Protein AF-A0A293LLS9-F1 (afdb_monomer_lite)

Foldseek 3Di:
DDDDQDDPADQVVCVPPVNVVLDPDNSQGDHPVFAQFQDDDDPVDHRDHRWGAPDADPRRRQAIQHFAGDPVCLLVVVSSCVVLVAQAEEEEEDCDDPNDGLHDPSADPAWDDRDQKIKGWDDWDDDPFWIKTKIWIDGDPDIDIHIYIHGRQAHPDDGRPDCVSVVVSVVVVVVDDDPSGHHYYYYRRRPPVVVVVRD

Structure (mmCIF, N/CA/C/O backbone):
data_AF-A0A293LLS9-F1
#
_entry.id   AF-A0A293LLS9-F1
#
loop_
_atom_site.group_PDB
_atom_site.id
_atom_site.type_symbol
_atom_site.label_atom_id
_atom_site.label_alt_id
_atom_site.label_comp_id
_atom_site.label_asym_id
_atom_site.label_entity_id
_atom_site.label_seq_id
_atom_site.pdbx_PDB_ins_code
_atom_site.Cartn_x
_atom_site.Cartn_y
_atom_site.Cartn_z
_atom_site.occupancy
_atom_site.B_iso_or_equiv
_atom_site.auth_seq_id
_atom_site.auth_comp_id
_atom_site.auth_asym_id
_atom_site.auth_atom_id
_atom_site.pdbx_PDB_model_num
ATOM 1 N N . MET A 1 1 ? 10.611 -23.709 -24.241 1.00 38.56 1 MET A N 1
ATOM 2 C CA . MET A 1 1 ? 9.953 -22.519 -24.816 1.00 38.56 1 MET A CA 1
ATOM 3 C C . MET A 1 1 ? 10.318 -21.346 -23.920 1.00 38.56 1 MET A C 1
ATOM 5 O O . MET A 1 1 ? 9.836 -21.290 -22.796 1.00 38.56 1 MET A O 1
ATOM 9 N N . ALA A 1 2 ? 11.297 -20.533 -24.319 1.00 38.38 2 ALA A N 1
ATOM 10 C CA . ALA A 1 2 ? 11.715 -19.379 -23.526 1.00 38.38 2 ALA A CA 1
ATOM 11 C C . ALA A 1 2 ? 10.604 -18.325 -23.610 1.00 38.38 2 ALA A C 1
ATOM 13 O O . ALA A 1 2 ? 10.219 -17.939 -24.709 1.00 38.38 2 ALA A O 1
ATOM 14 N N . LEU A 1 3 ? 10.043 -17.935 -22.465 1.00 47.03 3 LEU A N 1
ATOM 15 C CA . LEU A 1 3 ? 9.170 -16.767 -22.400 1.00 47.03 3 LEU A CA 1
ATOM 16 C C . LEU A 1 3 ? 10.020 -15.552 -22.772 1.00 47.03 3 LEU A C 1
ATOM 18 O O . LEU A 1 3 ? 11.105 -15.373 -22.216 1.00 47.03 3 LEU A O 1
ATOM 22 N N . ASP A 1 4 ? 9.541 -14.786 -23.746 1.00 46.28 4 ASP A N 1
ATOM 23 C CA . ASP A 1 4 ? 10.219 -13.616 -24.291 1.00 46.28 4 ASP A CA 1
ATOM 24 C C . ASP A 1 4 ? 10.618 -12.661 -23.152 1.00 46.28 4 ASP A C 1
ATOM 26 O O . ASP A 1 4 ? 9.822 -12.376 -22.254 1.00 46.28 4 ASP A O 1
ATOM 30 N N . SER A 1 5 ? 11.882 -12.238 -23.120 1.00 64.12 5 SER A N 1
ATOM 31 C CA . SER A 1 5 ? 12.517 -11.631 -21.936 1.00 64.12 5 SER A CA 1
ATOM 32 C C . SER A 1 5 ? 12.247 -10.128 -21.780 1.00 64.12 5 SER A C 1
ATOM 34 O O . SER A 1 5 ? 12.822 -9.479 -20.902 1.00 64.12 5 SER A O 1
ATOM 36 N N . GLY A 1 6 ? 11.363 -9.574 -22.614 1.00 61.84 6 GLY A N 1
ATOM 37 C CA . GLY A 1 6 ? 10.969 -8.169 -22.611 1.00 61.84 6 GLY A CA 1
ATOM 38 C C . GLY A 1 6 ? 9.588 -7.911 -21.991 1.00 61.84 6 GLY A C 1
ATOM 39 O O . GLY A 1 6 ? 8.752 -8.811 -21.901 1.00 61.84 6 GLY A O 1
ATOM 40 N N . PRO A 1 7 ? 9.313 -6.666 -21.563 1.00 67.25 7 PRO A N 1
ATOM 41 C CA . PRO A 1 7 ? 7.970 -6.267 -21.163 1.00 67.25 7 PRO A CA 1
ATOM 42 C C . PRO A 1 7 ? 7.001 -6.407 -22.348 1.00 67.25 7 PRO A C 1
ATOM 44 O O . PRO A 1 7 ? 7.240 -5.858 -23.419 1.00 67.25 7 PRO A O 1
ATOM 47 N N . LEU A 1 8 ? 5.883 -7.107 -22.135 1.00 82.00 8 LEU A N 1
ATOM 48 C CA . LEU A 1 8 ? 4.855 -7.334 -23.164 1.00 82.00 8 LEU A CA 1
ATOM 49 C C . LEU A 1 8 ? 4.049 -6.065 -23.494 1.00 82.00 8 LEU A C 1
ATOM 51 O O . LEU A 1 8 ? 3.383 -5.997 -24.524 1.00 82.00 8 LEU A O 1
ATOM 55 N N . HIS A 1 9 ? 4.088 -5.063 -22.612 1.00 88.75 9 HIS A N 1
ATOM 56 C CA . HIS A 1 9 ? 3.378 -3.795 -22.757 1.00 88.75 9 HIS A CA 1
ATOM 57 C C . HIS A 1 9 ? 4.255 -2.607 -22.315 1.00 88.75 9 HIS A C 1
ATOM 59 O O . HIS A 1 9 ? 5.213 -2.803 -21.564 1.00 88.75 9 HIS A O 1
ATOM 65 N N . PRO A 1 10 ? 3.925 -1.366 -22.726 1.00 93.31 10 PRO A N 1
ATOM 66 C CA . PRO A 1 10 ? 4.679 -0.171 -22.340 1.00 93.31 10 PRO A CA 1
ATOM 67 C C . PRO A 1 10 ? 4.702 0.091 -20.823 1.00 93.31 10 PRO A C 1
ATOM 69 O O . PRO A 1 10 ? 3.720 -0.166 -20.119 1.00 93.31 10 PRO A O 1
ATOM 72 N N . CYS A 1 11 ? 5.821 0.646 -20.347 1.00 93.94 11 CYS A N 1
ATOM 73 C CA . CYS A 1 11 ? 6.054 1.083 -18.961 1.00 93.94 11 CYS A CA 1
ATOM 74 C C . CYS A 1 11 ? 6.641 2.511 -18.927 1.00 93.94 11 CYS A C 1
ATOM 76 O O . CYS A 1 11 ? 7.525 2.812 -18.120 1.00 93.94 11 CYS A O 1
ATOM 78 N N . GLU A 1 12 ? 6.250 3.378 -19.857 1.00 95.75 12 GLU A N 1
ATOM 79 C CA . GLU A 1 12 ? 6.906 4.664 -20.107 1.00 95.75 12 GLU A CA 1
ATOM 80 C C . GLU A 1 12 ? 6.727 5.645 -18.946 1.00 95.75 12 GLU A C 1
ATOM 82 O O . GLU A 1 12 ? 7.657 6.381 -18.612 1.00 95.75 12 GLU A O 1
ATOM 87 N N . VAL A 1 13 ? 5.586 5.618 -18.246 1.00 95.38 13 VAL A N 1
ATOM 88 C CA . VAL A 1 13 ? 5.367 6.489 -17.075 1.00 95.38 13 VAL A CA 1
ATOM 89 C C . VAL A 1 13 ? 6.335 6.136 -15.945 1.00 95.38 13 VAL A C 1
ATOM 91 O O . VAL A 1 13 ? 6.878 7.027 -15.289 1.00 95.38 13 VAL A O 1
ATOM 94 N N . ALA A 1 14 ? 6.592 4.843 -15.744 1.00 94.94 14 ALA A N 1
ATOM 95 C CA . ALA A 1 14 ? 7.503 4.348 -14.717 1.00 94.94 14 ALA A CA 1
ATOM 96 C C . ALA A 1 14 ? 8.976 4.693 -14.989 1.00 94.94 14 ALA A C 1
ATOM 98 O O . ALA A 1 14 ? 9.766 4.756 -14.043 1.00 94.94 14 ALA A O 1
ATOM 99 N N . LYS A 1 15 ? 9.334 4.912 -16.262 1.00 95.25 15 LYS A N 1
ATOM 100 C CA . LYS A 1 15 ? 10.690 5.253 -16.722 1.00 95.25 15 LYS A CA 1
ATOM 101 C C . LYS A 1 15 ? 10.990 6.753 -16.707 1.00 95.25 15 LYS A C 1
ATOM 103 O O . LYS A 1 15 ? 12.145 7.125 -16.889 1.00 95.25 15 LYS A O 1
ATOM 108 N N . ARG A 1 16 ? 9.993 7.619 -16.485 1.00 95.06 16 ARG A N 1
ATOM 109 C CA . ARG A 1 16 ? 10.222 9.071 -16.407 1.00 95.06 16 ARG A CA 1
ATOM 110 C C . ARG A 1 16 ? 11.213 9.408 -15.280 1.00 95.06 16 ARG A C 1
ATOM 112 O O . ARG A 1 16 ? 11.096 8.799 -14.209 1.00 95.06 16 ARG A O 1
ATOM 119 N N . PRO A 1 17 ? 12.146 10.362 -15.470 1.00 94.25 17 PRO A N 1
ATOM 120 C CA . PRO A 1 17 ? 13.192 10.673 -14.490 1.00 94.25 17 PRO A CA 1
ATOM 121 C C . PRO A 1 17 ? 12.671 10.897 -13.061 1.00 94.25 17 PRO A C 1
ATOM 123 O O . PRO A 1 17 ? 13.246 10.391 -12.098 1.00 94.25 17 PRO A O 1
ATOM 126 N N . GLU A 1 18 ? 11.534 11.577 -12.920 1.00 92.56 18 GLU A N 1
ATOM 127 C CA . GLU A 1 18 ? 10.875 11.870 -11.644 1.00 92.56 18 GLU A CA 1
ATOM 128 C C . GLU A 1 18 ? 10.291 10.631 -10.934 1.00 92.56 18 GLU A C 1
ATOM 130 O O . GLU A 1 18 ? 10.102 10.639 -9.716 1.00 92.56 18 GLU A O 1
ATOM 135 N N . ASN A 1 19 ? 10.035 9.544 -11.669 1.00 94.94 19 ASN A N 1
ATOM 136 C CA . ASN A 1 19 ? 9.401 8.322 -11.168 1.00 94.94 19 ASN A CA 1
ATOM 137 C C . ASN A 1 19 ? 10.392 7.181 -10.931 1.00 94.94 19 ASN A C 1
ATOM 139 O O . ASN A 1 19 ? 10.106 6.287 -10.130 1.00 94.94 19 ASN A O 1
ATOM 143 N N . MET A 1 20 ? 11.574 7.216 -11.556 1.00 94.62 20 MET A N 1
ATOM 144 C CA . MET A 1 20 ? 12.578 6.151 -11.440 1.00 94.62 20 MET A CA 1
ATOM 145 C C . MET A 1 20 ? 12.928 5.839 -9.979 1.00 94.62 20 MET A C 1
ATOM 147 O O . MET A 1 20 ? 12.987 4.675 -9.585 1.00 94.62 20 MET A O 1
ATOM 151 N N . GLN A 1 21 ? 13.065 6.873 -9.142 1.00 94.75 21 GLN A N 1
ATOM 152 C CA . GLN A 1 21 ? 13.392 6.721 -7.719 1.00 94.75 21 GLN A CA 1
ATOM 153 C C . GLN A 1 21 ? 12.244 6.141 -6.880 1.00 94.75 21 GLN A C 1
ATOM 155 O O . GLN A 1 21 ? 12.476 5.656 -5.769 1.00 94.75 21 GLN A O 1
ATOM 160 N N . LYS A 1 22 ? 11.011 6.125 -7.394 1.00 94.94 22 LYS A N 1
ATOM 161 C CA . LYS A 1 22 ? 9.857 5.504 -6.727 1.00 94.94 22 LYS A CA 1
ATOM 162 C C . LYS A 1 22 ? 9.802 3.991 -6.956 1.00 94.94 22 LYS A C 1
ATOM 164 O O . LYS A 1 22 ? 9.153 3.286 -6.184 1.00 94.94 22 LYS A O 1
ATOM 169 N N . ASN A 1 23 ? 10.541 3.465 -7.933 1.00 94.75 23 ASN A N 1
ATOM 170 C CA . ASN A 1 23 ? 10.638 2.029 -8.192 1.00 94.75 23 ASN A CA 1
ATOM 171 C C . ASN A 1 23 ? 11.622 1.362 -7.225 1.00 94.75 23 ASN A C 1
ATOM 173 O O . ASN A 1 23 ? 12.703 1.887 -6.936 1.00 94.75 23 ASN A O 1
ATOM 177 N N . ARG A 1 24 ? 11.244 0.203 -6.680 1.00 92.88 24 ARG A N 1
ATOM 178 C CA . ARG A 1 24 ? 12.143 -0.617 -5.854 1.00 92.88 24 ARG A CA 1
ATOM 179 C C . ARG A 1 24 ? 13.144 -1.384 -6.714 1.00 92.88 24 ARG A C 1
ATOM 181 O O . ARG A 1 24 ? 14.300 -1.495 -6.320 1.00 92.88 24 ARG A O 1
ATOM 188 N N . TYR A 1 25 ? 12.705 -1.858 -7.876 1.00 90.12 25 TYR A N 1
ATOM 189 C CA . TYR A 1 25 ? 13.525 -2.576 -8.845 1.00 90.12 25 TYR A CA 1
ATOM 190 C C . TYR A 1 25 ? 13.317 -1.970 -10.232 1.00 90.12 25 TYR A C 1
ATOM 192 O O . TYR A 1 25 ? 12.183 -1.847 -10.687 1.00 90.12 25 TYR A O 1
ATOM 200 N N . GLY A 1 26 ? 14.406 -1.589 -10.905 1.00 88.56 26 GLY A N 1
ATOM 201 C CA . GLY A 1 26 ? 14.338 -0.956 -12.230 1.00 88.56 26 GLY A CA 1
ATOM 202 C C . GLY A 1 26 ? 13.809 -1.879 -13.332 1.00 88.56 26 GLY A C 1
ATOM 203 O O . GLY A 1 26 ? 13.328 -1.401 -14.350 1.00 88.56 26 GLY A O 1
ATOM 204 N N . ASN A 1 27 ? 13.856 -3.193 -13.110 1.00 84.94 27 ASN A N 1
ATOM 205 C CA . ASN A 1 27 ? 13.357 -4.219 -14.022 1.00 84.94 27 ASN A CA 1
ATOM 206 C C . ASN A 1 27 ? 11.935 -4.712 -13.688 1.00 84.94 27 ASN A C 1
ATOM 208 O O . ASN A 1 27 ? 11.440 -5.603 -14.368 1.00 84.94 27 ASN A O 1
ATOM 212 N N . LEU A 1 28 ? 11.280 -4.171 -12.653 1.00 88.88 28 LEU A N 1
ATOM 213 C CA . LEU A 1 28 ? 9.899 -4.512 -12.284 1.00 88.88 28 LEU A CA 1
ATOM 214 C C . LEU A 1 28 ? 9.050 -3.244 -12.267 1.00 88.88 28 LEU A C 1
ATOM 216 O O . LEU A 1 28 ? 8.825 -2.621 -11.224 1.00 88.88 28 LEU A O 1
ATOM 220 N N . LEU A 1 29 ? 8.621 -2.847 -13.459 1.00 92.88 29 LEU A N 1
ATOM 221 C CA . LEU A 1 29 ? 7.875 -1.619 -13.695 1.00 92.88 29 LEU A CA 1
ATOM 222 C C . LEU A 1 29 ? 6.404 -1.937 -13.982 1.00 92.88 29 LEU A C 1
ATOM 224 O O . LEU A 1 29 ? 6.123 -2.941 -14.639 1.00 92.88 29 LEU A O 1
ATOM 228 N N . PRO A 1 30 ? 5.462 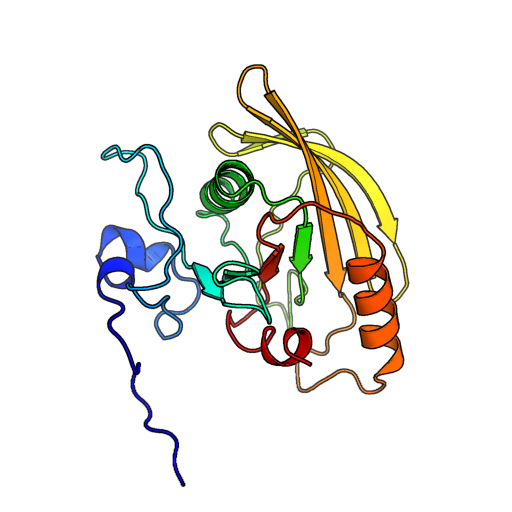-1.102 -13.515 1.00 93.56 30 PRO A N 1
ATOM 229 C CA . PRO A 1 30 ? 4.059 -1.295 -13.820 1.00 93.56 30 PRO A CA 1
ATOM 230 C C . PRO A 1 30 ? 3.786 -1.007 -15.297 1.00 93.56 30 PRO A C 1
ATOM 232 O O . PRO A 1 30 ? 4.369 -0.088 -15.877 1.00 93.56 30 PRO A O 1
ATOM 235 N N . TYR A 1 31 ? 2.866 -1.758 -15.901 1.00 94.56 31 TYR A N 1
ATOM 236 C CA . TYR A 1 31 ? 2.391 -1.448 -17.249 1.00 94.56 31 TYR A CA 1
ATOM 237 C C . TYR A 1 31 ? 1.493 -0.212 -17.251 1.00 94.56 31 TYR A C 1
ATOM 239 O O . TYR A 1 31 ? 0.627 -0.074 -16.386 1.00 94.56 31 TYR A O 1
ATOM 247 N N . ASP A 1 32 ? 1.641 0.650 -18.256 1.00 95.25 32 ASP A N 1
ATOM 248 C CA . ASP A 1 32 ? 0.933 1.934 -18.314 1.00 95.25 32 ASP A CA 1
ATOM 249 C C . ASP A 1 32 ? -0.593 1.766 -18.398 1.00 95.25 32 ASP A C 1
ATOM 251 O O . ASP A 1 32 ? -1.331 2.508 -17.754 1.00 95.25 32 ASP A O 1
ATOM 255 N N . HIS A 1 33 ? -1.075 0.766 -19.145 1.00 94.75 33 HIS A N 1
ATOM 256 C CA . HIS A 1 33 ? -2.506 0.563 -19.415 1.00 94.75 33 HIS A CA 1
ATOM 257 C C . HIS A 1 33 ? -3.324 0.140 -18.182 1.00 94.75 33 HIS A C 1
ATOM 259 O O . HIS A 1 33 ? -4.542 0.295 -18.164 1.00 94.75 33 HIS A O 1
ATOM 265 N N . SER A 1 34 ? -2.676 -0.433 -17.165 1.00 94.44 34 SER A N 1
ATOM 266 C CA . SER A 1 34 ? -3.336 -0.967 -15.966 1.00 94.44 34 SER A CA 1
ATOM 267 C C . SER A 1 34 ? -2.802 -0.361 -14.675 1.00 94.44 34 SER A C 1
ATOM 269 O O . SER A 1 34 ? -3.189 -0.812 -13.596 1.00 94.44 34 SER A O 1
ATOM 271 N N . ARG A 1 35 ? -1.903 0.631 -14.746 1.00 95.56 35 ARG A N 1
ATOM 272 C CA . ARG A 1 35 ? -1.314 1.226 -13.543 1.00 95.56 35 ARG A CA 1
ATOM 273 C C . ARG A 1 35 ? -2.377 1.893 -12.677 1.00 95.56 35 ARG A C 1
ATOM 275 O O . ARG A 1 35 ? -3.382 2.405 -13.173 1.00 95.56 35 ARG A O 1
ATOM 282 N N . VAL A 1 36 ? -2.122 1.949 -11.377 1.00 96.50 36 VAL A N 1
ATOM 283 C CA . VAL A 1 36 ? -2.894 2.820 -10.490 1.00 96.50 36 VAL A CA 1
ATOM 284 C C . VAL A 1 36 ? -2.435 4.264 -10.702 1.00 96.50 36 VAL A C 1
ATOM 286 O O . VAL A 1 36 ? -1.237 4.550 -10.722 1.00 96.50 36 VAL A O 1
ATOM 289 N N . VAL A 1 37 ? -3.394 5.168 -10.894 1.00 96.25 37 VAL A N 1
ATOM 290 C CA . VAL A 1 37 ? -3.167 6.606 -11.086 1.00 96.25 37 VAL A CA 1
ATOM 291 C C . VAL A 1 37 ? -3.651 7.322 -9.833 1.00 96.25 37 VAL A C 1
ATOM 293 O O . VAL A 1 37 ? -4.825 7.198 -9.488 1.00 96.25 37 VAL A O 1
ATOM 296 N N . LEU A 1 38 ? -2.755 8.025 -9.141 1.00 94.69 38 LEU A N 1
ATOM 297 C CA . LEU A 1 38 ? -3.096 8.777 -7.933 1.00 94.69 38 LEU A CA 1
ATOM 298 C C . LEU A 1 38 ? -3.718 10.129 -8.296 1.00 94.69 38 LEU A C 1
ATOM 300 O O . LEU A 1 38 ? -3.230 10.830 -9.186 1.00 94.69 38 LEU A O 1
ATOM 304 N N . MET A 1 39 ? -4.790 10.492 -7.599 1.00 86.75 39 MET A N 1
ATOM 305 C CA . MET A 1 39 ? -5.589 11.688 -7.857 1.00 86.75 39 MET A CA 1
ATOM 306 C C . MET A 1 39 ? -4.897 12.965 -7.348 1.00 86.75 39 MET A C 1
ATOM 308 O O . MET A 1 39 ? -3.980 12.938 -6.520 1.00 86.75 39 MET A O 1
ATOM 312 N N . GLY A 1 40 ? -5.366 14.115 -7.851 1.00 67.38 40 GLY A N 1
ATOM 313 C CA . GLY A 1 40 ? -4.911 15.438 -7.408 1.00 67.38 40 GLY A CA 1
ATOM 314 C C . GLY A 1 40 ? -3.530 15.826 -7.939 1.00 67.38 40 GLY A C 1
ATOM 315 O O . GLY A 1 40 ? -2.664 16.224 -7.161 1.00 67.38 40 GLY A O 1
ATOM 316 N N . VAL A 1 41 ? -3.331 15.696 -9.257 1.00 63.12 41 VAL A N 1
ATOM 317 C CA . VAL A 1 41 ? -2.058 15.981 -9.934 1.00 63.12 41 VAL A CA 1
ATOM 318 C C . VAL A 1 41 ? -1.683 17.456 -9.783 1.00 63.12 41 VAL A C 1
ATOM 320 O O . VAL A 1 41 ? -2.266 18.335 -10.413 1.00 63.12 41 VAL A O 1
ATOM 323 N N . THR A 1 42 ? -0.660 17.723 -8.980 1.00 67.88 42 THR A N 1
ATOM 324 C CA . THR A 1 42 ? 0.078 18.991 -8.987 1.00 67.88 42 THR A CA 1
ATOM 325 C C . THR A 1 42 ? 1.544 18.693 -9.288 1.00 67.88 42 THR A C 1
ATOM 327 O O . THR A 1 42 ? 2.000 17.564 -9.097 1.00 67.88 42 THR A O 1
ATOM 330 N N . LYS A 1 43 ? 2.336 19.699 -9.693 1.00 62.25 43 LYS A N 1
ATOM 331 C CA . LYS A 1 43 ? 3.800 19.528 -9.828 1.00 62.25 43 LYS A CA 1
ATOM 332 C C . LYS A 1 43 ? 4.453 18.974 -8.546 1.00 62.25 43 LYS A C 1
ATOM 334 O O . LYS A 1 43 ? 5.487 18.327 -8.624 1.00 62.25 43 LYS A O 1
ATOM 339 N N . SER A 1 44 ? 3.840 19.205 -7.381 1.00 66.31 44 SER A N 1
ATOM 340 C CA . SER A 1 44 ? 4.295 18.724 -6.071 1.00 66.31 44 SER A CA 1
ATOM 341 C C . SER A 1 44 ? 3.679 17.390 -5.621 1.00 66.31 44 SER A C 1
ATOM 343 O O . SER A 1 44 ? 4.125 16.829 -4.622 1.00 66.31 44 SER A O 1
ATOM 345 N N . ARG A 1 45 ? 2.673 16.860 -6.329 1.00 71.12 45 ARG A N 1
ATOM 346 C CA . ARG A 1 45 ? 2.003 15.583 -6.030 1.00 71.12 45 ARG A CA 1
ATOM 347 C C . ARG A 1 45 ? 1.846 14.764 -7.315 1.00 71.12 45 ARG A C 1
ATOM 349 O O . ARG A 1 45 ? 0.791 14.825 -7.948 1.00 71.12 45 ARG A O 1
ATOM 356 N N . PRO A 1 46 ? 2.877 13.989 -7.704 1.00 81.44 46 PRO A N 1
ATOM 357 C CA . PRO A 1 46 ? 2.834 13.172 -8.913 1.00 81.44 46 PRO A CA 1
ATOM 358 C C . PRO A 1 46 ? 1.719 12.124 -8.839 1.00 81.44 46 PRO A C 1
ATOM 360 O O . PRO A 1 46 ? 1.366 11.662 -7.752 1.00 81.44 46 PRO A O 1
ATOM 363 N N . ASP A 1 47 ? 1.222 11.692 -9.993 1.00 93.62 47 ASP A N 1
ATOM 364 C CA . ASP A 1 47 ? 0.177 10.668 -10.135 1.00 93.62 47 ASP A CA 1
ATOM 365 C C . ASP A 1 47 ? 0.713 9.225 -10.039 1.00 93.62 47 ASP A C 1
ATOM 367 O O . ASP A 1 47 ? -0.047 8.259 -10.122 1.00 93.62 47 ASP A O 1
ATOM 371 N N . TYR A 1 48 ? 2.032 9.069 -9.910 1.00 96.00 48 TYR A N 1
ATOM 372 C CA . TYR A 1 48 ? 2.707 7.786 -10.045 1.00 96.00 48 TYR A CA 1
ATOM 373 C C . TYR A 1 48 ? 2.914 7.051 -8.720 1.00 96.00 48 TYR A C 1
ATOM 375 O O . TYR A 1 48 ? 3.517 7.580 -7.778 1.00 96.00 48 TYR A O 1
ATOM 383 N N . ILE A 1 49 ? 2.533 5.773 -8.738 1.00 96.94 49 ILE A N 1
ATOM 384 C CA . ILE A 1 49 ? 2.940 4.719 -7.812 1.00 96.94 49 ILE A CA 1
ATOM 385 C C . ILE A 1 49 ? 3.203 3.434 -8.611 1.00 96.94 49 ILE A C 1
ATOM 387 O O . ILE A 1 49 ? 2.534 3.165 -9.607 1.00 96.94 49 ILE A O 1
ATOM 391 N N . ASN A 1 50 ? 4.177 2.628 -8.179 1.00 96.19 50 ASN A N 1
ATOM 392 C CA . ASN A 1 50 ? 4.451 1.324 -8.786 1.00 96.19 50 ASN A CA 1
ATOM 393 C C . ASN A 1 50 ? 3.373 0.312 -8.358 1.00 96.19 50 ASN A C 1
ATOM 395 O O . ASN A 1 50 ? 3.517 -0.389 -7.351 1.00 96.19 50 ASN A O 1
ATOM 399 N N . ALA A 1 51 ? 2.249 0.315 -9.073 1.00 96.25 51 ALA A N 1
ATOM 400 C CA . ALA A 1 51 ? 1.117 -0.568 -8.833 1.00 96.25 51 ALA A CA 1
ATOM 401 C C . ALA A 1 51 ? 0.277 -0.766 -10.103 1.00 96.25 51 ALA A C 1
ATOM 403 O O . ALA A 1 51 ? 0.125 0.174 -10.882 1.00 96.25 51 ALA A O 1
ATOM 404 N N . ASN A 1 52 ? -0.332 -1.942 -10.268 1.00 95.31 52 ASN A N 1
ATOM 405 C CA . ASN A 1 52 ? -1.286 -2.256 -11.337 1.00 95.31 52 ASN A CA 1
ATOM 406 C C . ASN A 1 52 ? -2.585 -2.834 -10.772 1.00 95.31 52 ASN A C 1
ATOM 408 O O . ASN A 1 52 ? -2.561 -3.638 -9.840 1.00 95.31 52 ASN A O 1
ATOM 412 N N . TYR A 1 53 ? -3.713 -2.486 -11.386 1.00 95.12 53 TYR A N 1
ATOM 413 C CA . TYR A 1 53 ? -4.958 -3.223 -11.211 1.00 95.12 53 TYR A CA 1
ATOM 414 C C . TYR A 1 53 ? -4.852 -4.593 -11.872 1.00 95.12 53 TYR A C 1
ATOM 416 O O . TYR A 1 53 ? -4.388 -4.698 -13.007 1.00 95.12 53 TYR A O 1
ATOM 424 N N . ILE A 1 54 ? -5.333 -5.627 -11.187 1.00 92.25 54 ILE A N 1
ATOM 425 C CA . ILE A 1 54 ? -5.402 -6.983 -11.726 1.00 92.25 54 ILE A CA 1
ATOM 426 C C . ILE A 1 54 ? -6.852 -7.489 -11.672 1.00 92.25 54 ILE A C 1
ATOM 428 O O . ILE A 1 54 ? -7.494 -7.410 -10.614 1.00 92.25 54 ILE A O 1
ATOM 432 N N . PRO A 1 55 ? -7.368 -8.043 -12.785 1.00 89.81 55 PRO A N 1
ATOM 433 C CA . PRO A 1 55 ? -8.712 -8.595 -12.835 1.00 89.81 55 PRO A CA 1
ATOM 434 C C . PRO A 1 55 ? -8.828 -9.880 -12.004 1.00 89.81 55 PRO A C 1
ATOM 436 O O . PRO A 1 55 ? -7.996 -10.792 -12.106 1.00 89.81 55 PRO A O 1
ATOM 439 N N . GLY A 1 56 ? -9.892 -9.943 -11.200 1.00 85.81 56 GLY A N 1
ATOM 440 C CA . GLY A 1 56 ? -10.416 -11.168 -10.594 1.00 85.81 56 GLY A CA 1
ATOM 441 C C . GLY A 1 56 ? -11.469 -11.827 -11.490 1.00 85.81 56 GLY 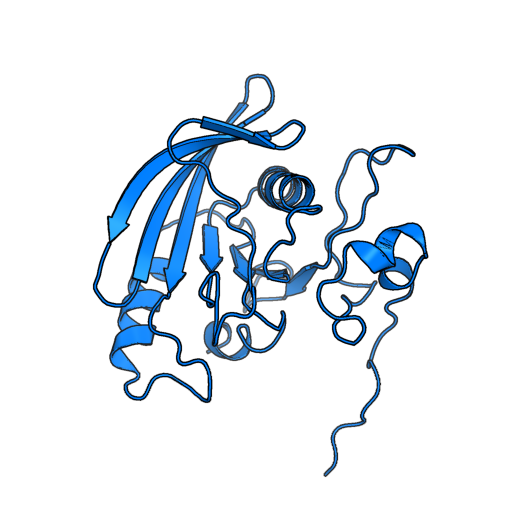A C 1
ATOM 442 O O . GLY A 1 56 ? -11.650 -11.410 -12.627 1.00 85.81 56 GLY A O 1
ATOM 443 N N . TYR A 1 57 ? -12.184 -12.829 -10.969 1.00 80.31 57 TYR A N 1
ATOM 444 C CA . TYR A 1 57 ? -13.145 -13.629 -11.748 1.00 80.31 57 TYR A CA 1
ATOM 445 C C . TYR A 1 57 ? -14.252 -12.789 -12.420 1.00 80.31 57 TYR A C 1
ATOM 447 O O . TYR A 1 57 ? -14.444 -12.897 -13.622 1.00 80.31 57 TYR A O 1
ATOM 455 N N . ASN A 1 58 ? -14.906 -11.892 -11.667 1.00 80.44 58 ASN A N 1
ATOM 456 C CA . ASN A 1 58 ? -16.018 -11.051 -12.153 1.00 80.44 58 ASN A CA 1
ATOM 457 C C . ASN A 1 58 ? -15.775 -9.540 -11.978 1.00 80.44 58 ASN A C 1
ATOM 459 O O . ASN A 1 58 ? -16.702 -8.741 -12.063 1.00 80.44 58 ASN A O 1
ATOM 463 N N . ASN A 1 59 ? -14.546 -9.124 -11.664 1.00 81.56 59 ASN A N 1
ATOM 464 C CA . ASN A 1 59 ? -14.230 -7.718 -11.410 1.00 81.56 59 ASN A CA 1
ATOM 465 C C . ASN A 1 59 ? -12.853 -7.380 -11.989 1.00 81.56 59 ASN A C 1
ATOM 467 O O . ASN A 1 59 ? -11.824 -7.855 -11.498 1.00 81.56 59 ASN A O 1
ATOM 471 N N . ASN A 1 60 ? -12.842 -6.514 -13.007 1.00 81.88 60 ASN A N 1
ATOM 472 C CA . ASN A 1 60 ? -11.635 -6.131 -13.744 1.00 81.88 60 ASN A CA 1
ATOM 473 C C . ASN A 1 60 ? -10.607 -5.348 -12.908 1.00 81.88 60 ASN A C 1
ATOM 475 O O . ASN A 1 60 ? -9.463 -5.194 -13.328 1.00 81.88 60 ASN A O 1
ATOM 479 N N . LYS A 1 61 ? -10.988 -4.881 -11.714 1.00 86.94 61 LYS A N 1
ATOM 480 C CA . LYS A 1 61 ? -10.134 -4.159 -10.761 1.00 86.94 61 LYS A CA 1
ATOM 481 C C . LYS A 1 61 ? -10.210 -4.768 -9.360 1.00 86.94 61 LYS A C 1
ATOM 483 O O . LYS A 1 61 ? -10.122 -4.056 -8.364 1.00 86.94 61 LYS A O 1
ATOM 488 N N . ARG A 1 62 ? -10.380 -6.091 -9.263 1.00 91.88 62 ARG A N 1
ATOM 489 C CA . ARG A 1 62 ? -10.547 -6.774 -7.969 1.00 91.88 62 ARG A CA 1
ATOM 490 C C . ARG A 1 62 ? -9.351 -6.596 -7.037 1.00 91.88 62 ARG A C 1
ATOM 492 O O . ARG A 1 62 ? -9.510 -6.599 -5.818 1.00 91.88 62 ARG A O 1
ATOM 499 N N . TYR A 1 63 ? -8.161 -6.473 -7.599 1.00 93.88 63 TYR A N 1
ATOM 500 C CA . TYR A 1 63 ? -6.934 -6.429 -6.831 1.00 93.88 63 TYR A CA 1
ATOM 501 C C . TYR A 1 63 ? -6.009 -5.328 -7.340 1.00 93.88 63 TYR A C 1
ATOM 503 O O . TYR A 1 63 ? -6.072 -4.937 -8.507 1.00 93.88 63 TYR A O 1
ATOM 511 N N . ILE A 1 64 ? -5.102 -4.889 -6.475 1.00 95.75 64 ILE A N 1
ATOM 512 C CA . ILE A 1 64 ? -3.982 -4.019 -6.817 1.00 95.75 64 ILE A CA 1
ATOM 513 C C . ILE A 1 64 ? -2.695 -4.766 -6.476 1.00 95.75 64 ILE A C 1
ATOM 515 O O . ILE A 1 64 ? -2.431 -5.030 -5.306 1.00 95.75 64 ILE A O 1
ATOM 519 N N . ALA A 1 65 ? -1.897 -5.098 -7.488 1.00 95.25 65 ALA A N 1
ATOM 520 C CA . ALA A 1 65 ? -0.532 -5.581 -7.306 1.00 95.25 65 ALA A CA 1
ATOM 521 C C . ALA A 1 65 ? 0.392 -4.380 -7.117 1.00 95.25 65 ALA A C 1
ATOM 523 O O . ALA A 1 65 ? 0.425 -3.506 -7.980 1.00 95.25 65 ALA A O 1
ATOM 524 N N . THR A 1 66 ? 1.158 -4.324 -6.030 1.00 96.06 66 THR A N 1
ATOM 525 C CA . THR A 1 66 ? 2.142 -3.252 -5.814 1.00 96.06 66 THR A CA 1
ATOM 526 C C . THR A 1 66 ? 3.422 -3.772 -5.166 1.00 96.06 66 THR A C 1
ATOM 528 O O . THR A 1 66 ? 3.490 -4.904 -4.678 1.00 96.06 66 THR A O 1
ATOM 531 N N . GLN A 1 67 ? 4.478 -2.964 -5.222 1.00 94.06 67 GLN A N 1
ATOM 532 C CA . GLN A 1 67 ? 5.759 -3.278 -4.599 1.00 94.06 67 GLN A CA 1
ATOM 533 C C . GLN A 1 67 ? 5.668 -3.066 -3.084 1.00 94.06 67 GLN A C 1
ATOM 535 O O . GLN A 1 67 ? 4.898 -2.226 -2.617 1.00 94.06 67 GLN A O 1
ATOM 540 N N . GLY A 1 68 ? 6.527 -3.736 -2.315 1.00 94.62 68 GLY A N 1
ATOM 541 C CA . GLY A 1 68 ? 6.750 -3.362 -0.920 1.00 94.62 68 GLY A CA 1
ATOM 542 C C . GLY A 1 68 ? 7.165 -1.883 -0.821 1.00 94.62 68 GLY A C 1
ATOM 543 O O . GLY A 1 68 ? 8.186 -1.514 -1.427 1.00 94.62 68 GLY A O 1
ATOM 544 N N . PRO A 1 69 ? 6.426 -1.025 -0.085 1.00 95.62 69 PRO A N 1
ATOM 545 C CA . PRO A 1 69 ? 6.705 0.407 -0.022 1.00 95.62 69 PRO A CA 1
ATOM 546 C C . PRO A 1 69 ? 8.166 0.719 0.310 1.00 95.62 69 PRO A C 1
ATOM 548 O O . PRO A 1 69 ? 8.812 0.029 1.106 1.00 95.62 69 PRO A O 1
ATOM 551 N N . LYS A 1 70 ? 8.719 1.752 -0.329 1.00 95.31 70 LYS A N 1
ATOM 552 C CA . LYS A 1 70 ? 9.995 2.376 0.052 1.00 95.31 70 LYS A CA 1
ATOM 553 C C . LYS A 1 70 ? 9.693 3.482 1.058 1.00 95.31 70 LYS A C 1
ATOM 555 O O . LYS A 1 70 ? 8.588 4.008 1.041 1.00 95.31 70 LYS A O 1
ATOM 560 N N . ALA A 1 71 ? 10.679 3.900 1.854 1.00 96.19 71 ALA A N 1
ATOM 561 C CA . ALA A 1 71 ? 10.508 5.019 2.789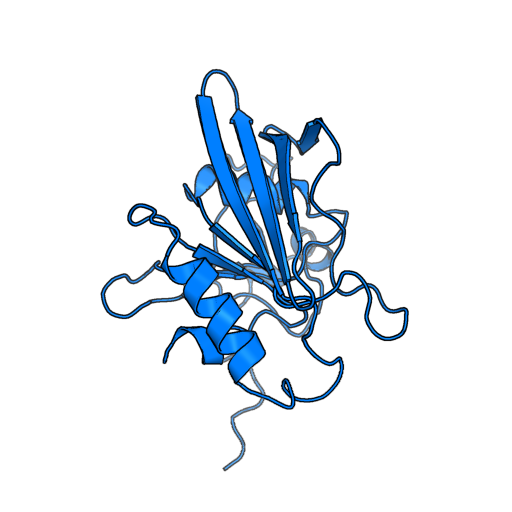 1.00 96.19 71 ALA A CA 1
ATOM 562 C C . ALA A 1 71 ? 9.921 6.269 2.096 1.00 96.19 71 ALA A C 1
ATOM 564 O O . ALA A 1 71 ? 8.934 6.830 2.555 1.00 96.19 71 ALA A O 1
ATOM 565 N N . ALA A 1 72 ? 10.443 6.611 0.913 1.00 95.44 72 ALA A N 1
ATOM 566 C CA . ALA A 1 72 ? 9.977 7.744 0.111 1.00 95.44 72 ALA A CA 1
ATOM 567 C C . ALA A 1 72 ? 8.574 7.574 -0.512 1.00 95.44 72 ALA A C 1
ATOM 569 O O . ALA A 1 72 ? 8.029 8.536 -1.040 1.00 95.44 72 ALA A O 1
ATOM 570 N N . THR A 1 73 ? 7.988 6.371 -0.491 1.00 96.38 73 THR A N 1
ATOM 571 C CA . THR A 1 73 ? 6.692 6.077 -1.132 1.00 96.38 73 THR A CA 1
ATOM 572 C C . THR A 1 73 ? 5.623 5.616 -0.138 1.00 96.38 73 THR A C 1
ATOM 574 O O . THR A 1 73 ? 4.567 5.159 -0.569 1.00 96.38 73 THR A O 1
ATOM 577 N N . ILE A 1 74 ? 5.865 5.701 1.178 1.00 98.06 74 ILE A N 1
ATOM 578 C CA . ILE A 1 74 ? 4.868 5.332 2.202 1.00 98.06 74 ILE A CA 1
ATOM 579 C C . ILE A 1 74 ? 3.627 6.230 2.092 1.00 98.06 74 ILE A C 1
ATOM 581 O O . ILE A 1 74 ? 2.504 5.732 2.098 1.00 98.06 74 ILE A O 1
ATOM 585 N N . ALA A 1 75 ? 3.820 7.541 1.917 1.00 96.81 75 ALA A N 1
ATOM 586 C CA . ALA A 1 75 ? 2.712 8.478 1.736 1.00 96.81 75 ALA A CA 1
ATOM 587 C C . ALA A 1 75 ? 1.907 8.196 0.457 1.00 96.81 75 ALA A C 1
ATOM 589 O O . ALA A 1 75 ? 0.678 8.196 0.494 1.00 96.81 75 ALA A O 1
ATOM 590 N N . ASP A 1 76 ? 2.583 7.879 -0.652 1.00 96.94 76 ASP A N 1
ATOM 591 C CA . ASP A 1 76 ? 1.919 7.468 -1.895 1.00 96.94 76 ASP A CA 1
ATOM 592 C C . ASP A 1 76 ? 1.121 6.167 -1.708 1.00 96.94 76 ASP A C 1
ATOM 594 O O . ASP A 1 76 ? 0.015 6.048 -2.232 1.00 96.94 76 ASP A O 1
ATOM 598 N N . PHE A 1 77 ? 1.637 5.213 -0.926 1.00 97.94 77 PHE A N 1
ATOM 599 C CA . PHE A 1 77 ? 0.952 3.954 -0.625 1.00 97.94 77 PHE A CA 1
ATOM 600 C C . PHE A 1 77 ? -0.338 4.169 0.179 1.00 97.94 77 PHE A C 1
ATOM 602 O O . PHE A 1 77 ? -1.379 3.617 -0.178 1.00 97.94 77 PHE A O 1
ATOM 609 N N . TRP A 1 78 ? -0.312 4.999 1.226 1.00 98.06 78 TRP A N 1
ATOM 610 C CA . TRP A 1 78 ? -1.525 5.302 1.992 1.00 98.06 78 TRP A CA 1
ATOM 611 C C . TRP A 1 78 ? -2.518 6.164 1.223 1.00 98.06 78 TRP A C 1
ATOM 613 O O . TRP A 1 78 ? -3.722 5.931 1.328 1.00 98.06 78 TRP A O 1
ATOM 623 N N . ARG A 1 79 ? -2.034 7.092 0.389 1.00 96.38 79 ARG A N 1
ATOM 624 C CA . ARG A 1 79 ? -2.879 7.818 -0.566 1.00 96.38 79 ARG A CA 1
ATOM 625 C C . ARG A 1 79 ? -3.575 6.850 -1.523 1.00 96.38 79 ARG A C 1
ATOM 627 O O . ARG A 1 79 ? -4.789 6.928 -1.667 1.00 96.38 79 ARG A O 1
ATOM 634 N N . MET A 1 80 ? -2.840 5.895 -2.099 1.00 97.50 80 MET A N 1
ATOM 635 C CA . MET A 1 80 ? -3.407 4.844 -2.949 1.00 97.50 80 MET A CA 1
ATOM 636 C C . MET A 1 80 ? -4.473 4.042 -2.205 1.00 97.50 80 MET A C 1
ATOM 638 O O . MET A 1 80 ? -5.568 3.839 -2.730 1.00 97.50 80 MET A O 1
ATOM 642 N N . ALA A 1 81 ? -4.169 3.594 -0.982 1.00 97.88 81 ALA A N 1
ATOM 643 C CA . ALA A 1 81 ? -5.121 2.867 -0.158 1.00 97.88 81 ALA A CA 1
ATOM 644 C C . ALA A 1 81 ? -6.398 3.684 0.010 1.00 97.88 81 ALA A C 1
ATOM 646 O O . ALA A 1 81 ? -7.462 3.184 -0.348 1.00 97.88 81 ALA A O 1
ATOM 647 N N . TRP A 1 82 ? -6.287 4.948 0.435 1.00 97.19 82 TRP A N 1
ATOM 648 C CA . TRP A 1 82 ? -7.405 5.874 0.594 1.00 97.19 82 TRP A CA 1
ATOM 649 C C . TRP A 1 82 ? -8.224 6.053 -0.693 1.00 97.19 82 TRP A C 1
ATOM 651 O O . TRP A 1 82 ? -9.403 5.707 -0.718 1.00 97.19 82 TRP A O 1
ATOM 661 N N . GLU A 1 83 ? -7.615 6.524 -1.777 1.00 95.94 83 GLU A N 1
ATOM 662 C CA . GLU A 1 83 ? -8.313 6.875 -3.024 1.00 95.94 83 GLU A CA 1
ATOM 663 C C . GLU A 1 83 ? -9.010 5.680 -3.682 1.00 95.94 83 GLU A C 1
ATOM 665 O O . GLU A 1 83 ? -10.075 5.827 -4.272 1.00 95.94 83 GLU A O 1
ATOM 670 N N . THR A 1 84 ? -8.451 4.478 -3.536 1.00 95.94 84 THR A N 1
ATOM 671 C CA . THR A 1 84 ? -9.027 3.254 -4.118 1.00 95.94 84 THR A CA 1
ATOM 672 C C . THR A 1 84 ? -10.160 2.658 -3.288 1.00 95.94 84 THR A C 1
ATOM 674 O O . THR A 1 84 ? -10.727 1.640 -3.674 1.00 95.94 84 THR A O 1
ATOM 677 N N . GLY A 1 85 ? -10.493 3.236 -2.130 1.00 95.62 85 GLY A N 1
ATOM 678 C CA . GLY A 1 85 ? -11.522 2.653 -1.267 1.00 95.62 85 GLY A CA 1
ATOM 679 C C . GLY A 1 85 ? -11.100 1.335 -0.609 1.00 95.62 85 GLY A C 1
ATOM 680 O O . GLY A 1 85 ? -11.957 0.631 -0.086 1.00 95.62 85 GLY A O 1
ATOM 681 N N . SER A 1 86 ? -9.816 0.959 -0.668 1.00 95.88 86 SER A N 1
ATOM 682 C CA . SER A 1 86 ? -9.337 -0.347 -0.206 1.00 95.88 86 SER A CA 1
ATOM 683 C C . SER A 1 86 ? -9.529 -0.519 1.305 1.00 95.88 86 SER A C 1
ATOM 685 O O . SER A 1 86 ? -9.087 0.323 2.092 1.00 95.88 86 SER A O 1
ATOM 687 N N . TYR A 1 87 ? -10.145 -1.641 1.691 1.00 95.81 87 TYR A N 1
ATOM 688 C CA . TYR A 1 87 ? -10.335 -2.079 3.087 1.00 95.81 87 TYR A CA 1
ATOM 689 C C . TYR A 1 87 ? -9.345 -3.173 3.502 1.00 95.81 87 TYR A C 1
ATOM 691 O O . TYR A 1 87 ? -9.252 -3.517 4.678 1.00 95.81 87 TYR A O 1
ATOM 699 N N . LYS A 1 88 ? -8.612 -3.742 2.539 1.00 96.25 88 LYS A N 1
ATOM 700 C CA . LYS A 1 88 ? -7.711 -4.872 2.753 1.00 96.25 88 LYS A CA 1
ATOM 701 C C . LYS A 1 88 ? -6.349 -4.630 2.135 1.00 96.25 88 LYS A C 1
ATOM 703 O O . LYS A 1 88 ? -6.249 -4.280 0.959 1.00 96.25 88 LYS A O 1
ATOM 708 N N . ILE A 1 89 ? -5.321 -4.923 2.921 1.00 97.69 89 ILE A N 1
ATOM 709 C CA . ILE A 1 89 ? -3.931 -4.994 2.488 1.00 97.69 89 ILE A CA 1
ATOM 710 C C . ILE A 1 89 ? -3.419 -6.395 2.814 1.00 97.69 89 ILE A C 1
ATOM 712 O O . ILE A 1 89 ? -3.462 -6.821 3.961 1.00 97.69 89 ILE A O 1
ATOM 716 N N . VAL A 1 90 ? -2.916 -7.114 1.822 1.00 96.50 90 VAL A N 1
ATOM 717 C CA . VAL A 1 90 ? -2.239 -8.399 1.982 1.00 96.50 90 VAL A CA 1
ATOM 718 C C . VAL A 1 90 ? -0.748 -8.169 1.762 1.00 96.50 90 VAL A C 1
ATOM 720 O O . VAL A 1 90 ? -0.322 -7.769 0.680 1.00 96.50 90 VAL A O 1
ATOM 723 N N . MET A 1 91 ? 0.041 -8.415 2.800 1.00 95.62 91 MET A N 1
ATOM 724 C CA . MET A 1 91 ? 1.493 -8.283 2.821 1.00 95.62 91 MET A CA 1
ATOM 725 C C . MET A 1 91 ? 2.123 -9.674 2.903 1.00 95.62 91 MET A C 1
ATOM 727 O O . MET A 1 91 ? 1.906 -10.400 3.869 1.00 95.62 91 MET A O 1
ATOM 731 N N . LEU A 1 92 ? 2.902 -10.040 1.887 1.00 92.56 92 LEU A N 1
ATOM 732 C CA . LEU A 1 92 ? 3.453 -11.392 1.706 1.00 92.56 92 LEU A CA 1
ATOM 733 C C . LEU A 1 92 ? 4.988 -11.401 1.757 1.00 92.56 92 LEU A C 1
ATOM 735 O O . LEU A 1 92 ? 5.638 -12.139 1.024 1.00 92.56 92 LEU A O 1
ATOM 739 N N . THR A 1 93 ? 5.588 -10.493 2.520 1.00 90.06 93 THR A N 1
ATOM 740 C CA . THR A 1 93 ? 7.045 -10.393 2.683 1.00 90.06 93 THR A CA 1
ATOM 741 C C . THR A 1 93 ? 7.342 -9.779 4.038 1.00 90.06 93 THR A C 1
ATOM 743 O O . THR A 1 93 ? 6.630 -8.870 4.467 1.00 90.06 93 THR A O 1
ATOM 746 N N . ASN A 1 94 ? 8.416 -10.229 4.677 1.00 92.00 94 ASN A N 1
ATOM 747 C CA . ASN A 1 94 ? 8.932 -9.588 5.877 1.00 92.00 94 A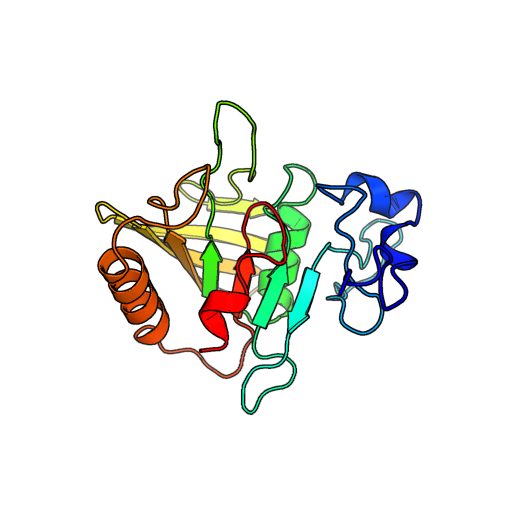SN A CA 1
ATOM 748 C C . ASN A 1 94 ? 9.612 -8.249 5.534 1.00 92.00 94 ASN A C 1
ATOM 750 O O . ASN A 1 94 ? 9.960 -7.955 4.390 1.00 92.00 94 ASN A O 1
ATOM 754 N N . LEU A 1 95 ? 9.837 -7.402 6.544 1.00 93.31 95 LEU A N 1
ATOM 755 C CA . LEU A 1 95 ? 10.528 -6.118 6.345 1.00 93.31 95 LEU A CA 1
ATOM 756 C C . LEU A 1 95 ? 11.971 -6.313 5.855 1.00 93.31 95 LEU A C 1
ATOM 758 O O . LEU A 1 95 ? 12.475 -5.539 5.032 1.00 93.31 95 LEU A O 1
ATOM 762 N N . ARG A 1 96 ? 12.628 -7.362 6.356 1.00 90.56 96 ARG A N 1
ATOM 763 C CA . ARG A 1 96 ? 13.993 -7.755 6.016 1.00 90.56 96 ARG A CA 1
ATOM 764 C C . ARG A 1 96 ? 14.047 -9.252 5.725 1.00 90.56 96 ARG A C 1
ATOM 766 O O . ARG A 1 96 ? 13.420 -10.029 6.431 1.00 90.56 96 ARG A O 1
ATOM 773 N N . GLU A 1 97 ? 14.851 -9.614 4.735 1.00 84.44 97 GLU A N 1
ATOM 774 C CA . GLU A 1 97 ? 15.203 -10.992 4.359 1.00 84.44 97 GLU A CA 1
ATOM 775 C C . GLU A 1 97 ? 16.727 -11.005 4.160 1.00 84.44 97 GLU A C 1
ATOM 777 O O . GLU A 1 97 ? 17.247 -10.141 3.442 1.00 84.44 97 GLU A O 1
ATOM 782 N N . HIS A 1 98 ? 17.462 -11.906 4.822 1.00 81.25 98 HIS A N 1
ATOM 783 C CA . HIS A 1 98 ? 18.940 -11.923 4.826 1.00 81.25 98 HIS A CA 1
ATOM 784 C C . HIS A 1 98 ? 19.574 -10.521 4.990 1.00 81.25 98 HIS A C 1
ATOM 786 O O . HIS A 1 98 ? 20.408 -10.095 4.190 1.00 81.25 98 HIS A O 1
ATOM 792 N N . GLN A 1 99 ? 19.113 -9.756 5.989 1.00 81.62 99 GLN A N 1
ATOM 793 C CA . GLN A 1 99 ? 19.522 -8.368 6.287 1.00 81.62 99 GLN A CA 1
ATOM 794 C C . GLN A 1 99 ? 19.183 -7.307 5.217 1.00 81.62 99 GLN A C 1
ATOM 796 O O . GLN A 1 99 ? 19.318 -6.111 5.482 1.00 81.62 99 GLN A O 1
ATOM 801 N N . LYS A 1 100 ? 18.673 -7.692 4.041 1.00 86.31 100 LYS A N 1
ATOM 802 C CA . LYS A 1 100 ? 18.251 -6.759 2.989 1.00 86.31 100 LYS A CA 1
ATOM 803 C C . LYS A 1 100 ? 16.824 -6.289 3.235 1.00 86.31 100 LYS A C 1
ATOM 805 O O . LYS A 1 100 ? 15.916 -7.095 3.420 1.00 86.31 100 LYS A O 1
ATOM 810 N N . VAL A 1 101 ? 16.606 -4.977 3.176 1.00 90.38 101 VAL A N 1
ATOM 811 C CA . VAL A 1 101 ? 15.271 -4.378 3.323 1.00 90.38 101 VAL A CA 1
ATOM 812 C C . VAL A 1 101 ? 14.416 -4.679 2.089 1.00 90.38 101 VAL A C 1
ATOM 814 O O . VAL A 1 101 ? 14.703 -4.192 0.991 1.00 90.38 101 VAL A O 1
ATOM 817 N N . LYS A 1 102 ? 13.333 -5.438 2.271 1.00 90.81 102 LYS A N 1
ATOM 818 C CA . LYS A 1 102 ? 12.367 -5.790 1.213 1.00 90.81 102 LYS A CA 1
ATOM 819 C C . LYS A 1 102 ? 11.137 -4.900 1.223 1.00 90.81 102 LYS A C 1
ATOM 821 O O . LYS A 1 102 ? 10.603 -4.581 0.165 1.00 90.81 102 LYS A O 1
ATOM 826 N N . CYS A 1 103 ? 10.751 -4.431 2.402 1.00 94.69 103 CYS A N 1
ATOM 827 C CA . CYS A 1 103 ? 9.626 -3.535 2.602 1.00 94.69 103 CYS A CA 1
ATOM 828 C C . CYS A 1 103 ? 9.977 -2.554 3.722 1.00 94.69 103 CYS A C 1
ATOM 830 O O . CYS A 1 103 ? 10.502 -2.957 4.759 1.00 94.69 103 CYS A O 1
ATOM 832 N N . ALA A 1 104 ? 9.712 -1.263 3.525 1.00 96.25 104 ALA A N 1
ATOM 833 C CA . ALA A 1 104 ? 9.728 -0.327 4.642 1.00 96.25 104 ALA A CA 1
ATOM 834 C C . ALA A 1 104 ? 8.537 -0.632 5.557 1.00 96.25 104 ALA A C 1
ATOM 836 O O . ALA A 1 104 ? 7.478 -1.046 5.080 1.00 96.25 104 ALA A O 1
ATOM 837 N N . LYS A 1 105 ? 8.692 -0.422 6.864 1.00 97.62 105 LYS A N 1
ATOM 838 C CA . LYS A 1 105 ? 7.549 -0.446 7.772 1.00 97.62 105 LYS A CA 1
ATOM 839 C C . LYS A 1 105 ? 6.703 0.786 7.469 1.00 97.62 105 LYS A C 1
ATOM 841 O O . LYS A 1 105 ? 7.176 1.901 7.644 1.00 97.62 105 LYS A O 1
ATOM 846 N N . TYR A 1 106 ? 5.499 0.570 6.956 1.00 98.12 106 TYR A N 1
ATOM 847 C CA . TYR A 1 106 ? 4.605 1.640 6.511 1.00 98.12 106 TYR A CA 1
ATOM 848 C C . TYR A 1 106 ? 3.442 1.871 7.475 1.00 98.12 106 TYR A C 1
ATOM 850 O O . TYR A 1 106 ? 2.507 2.562 7.113 1.00 98.12 106 TYR A O 1
ATOM 858 N N . TRP A 1 107 ? 3.449 1.278 8.667 1.00 98.38 107 TRP A N 1
ATOM 859 C CA . TRP A 1 107 ? 2.370 1.429 9.639 1.00 98.38 107 TRP A CA 1
ATOM 860 C C . TRP A 1 107 ? 2.894 1.957 10.981 1.00 98.38 107 TRP A C 1
ATOM 862 O O . TRP A 1 107 ? 4.021 1.607 11.361 1.00 98.38 107 TRP A O 1
ATOM 872 N N . PRO A 1 108 ? 2.085 2.749 11.705 1.00 98.00 108 PRO A N 1
ATOM 873 C CA . PRO A 1 108 ? 2.468 3.326 12.987 1.00 98.00 108 PRO A CA 1
ATOM 874 C C . PRO A 1 108 ? 2.230 2.358 14.150 1.00 98.00 108 PRO A C 1
ATOM 876 O O . PRO A 1 108 ? 1.573 1.329 13.992 1.00 98.00 108 PRO A O 1
ATOM 879 N N . GLU A 1 109 ? 2.752 2.719 15.324 1.00 96.62 109 GLU A N 1
ATOM 880 C CA . GLU A 1 109 ? 2.431 2.057 16.603 1.00 96.62 109 GLU A CA 1
ATOM 881 C C . GLU A 1 109 ? 1.229 2.696 17.319 1.00 96.62 109 GLU A C 1
ATOM 883 O O . GLU A 1 109 ? 0.563 2.035 18.106 1.00 96.62 109 GLU A O 1
ATOM 888 N N . LEU A 1 110 ? 0.940 3.976 17.047 1.00 97.88 110 LEU A N 1
ATOM 889 C CA . LEU A 1 110 ? -0.217 4.688 17.600 1.00 97.88 110 LEU A CA 1
ATOM 890 C C . LEU A 1 110 ? -0.955 5.452 16.500 1.00 97.88 110 LEU A C 1
ATOM 892 O O . LEU A 1 110 ? -1.889 4.925 15.916 1.00 97.88 110 LEU A O 1
ATOM 896 N N . THR A 1 111 ? -0.502 6.654 16.157 1.00 98.38 111 THR A N 1
ATOM 897 C CA . THR A 1 111 ? -1.064 7.452 15.064 1.00 98.38 111 THR A CA 1
ATOM 898 C C . THR A 1 111 ? 0.070 8.168 14.354 1.00 98.38 111 THR A C 1
ATOM 900 O O . THR A 1 111 ? 0.949 8.730 15.004 1.00 98.38 111 THR A O 1
ATOM 903 N N . GLU A 1 112 ? 0.061 8.151 13.025 1.00 98.44 112 GLU A N 1
ATOM 904 C CA . GLU A 1 112 ? 1.025 8.888 12.210 1.00 98.44 112 GLU A CA 1
ATOM 905 C C . GLU A 1 112 ? 0.356 9.416 10.940 1.00 98.44 112 GLU A C 1
ATOM 907 O O . GLU A 1 112 ? -0.545 8.791 10.373 1.00 98.44 112 GLU A O 1
ATOM 912 N N . LYS A 1 113 ? 0.806 10.588 10.486 1.00 97.88 113 LYS A N 1
ATOM 913 C CA . LYS A 1 113 ? 0.289 11.245 9.289 1.00 97.88 113 LYS A CA 1
ATOM 914 C C . LYS A 1 113 ? 1.228 11.041 8.107 1.00 97.88 113 LYS A C 1
ATOM 916 O O . LYS A 1 113 ? 2.362 11.513 8.108 1.00 97.88 113 LYS A O 1
ATOM 921 N N . TYR A 1 114 ? 0.715 10.417 7.052 1.00 96.38 114 TYR A N 1
ATOM 922 C CA . TYR A 1 114 ? 1.424 10.176 5.801 1.00 96.38 114 TYR A CA 1
ATOM 923 C C . TYR A 1 114 ? 0.829 11.052 4.689 1.00 96.38 114 TYR A C 1
ATOM 925 O O . TYR A 1 114 ? -0.114 10.682 3.986 1.00 96.38 114 TYR A O 1
ATOM 933 N N . GLY A 1 115 ? 1.370 12.262 4.535 1.00 93.38 115 GLY A N 1
ATOM 934 C CA . GLY A 1 115 ? 0.810 13.262 3.623 1.00 93.38 115 GLY A CA 1
ATOM 935 C C . GLY A 1 115 ? -0.531 13.797 4.137 1.00 93.38 115 GLY A C 1
ATOM 936 O O . GLY A 1 115 ? -0.579 14.453 5.174 1.00 93.38 115 GLY A O 1
ATOM 937 N N . SER A 1 116 ? -1.623 13.561 3.404 1.00 93.56 116 SER A N 1
ATOM 938 C CA . SER A 1 116 ? -2.981 13.949 3.827 1.00 93.56 116 SER A CA 1
ATOM 939 C C . SER A 1 116 ? -3.736 12.856 4.580 1.00 93.56 116 SER A C 1
ATOM 941 O O . SER A 1 116 ? -4.773 13.160 5.160 1.00 93.56 116 SER A O 1
ATOM 943 N N . VAL A 1 117 ? -3.234 11.618 4.573 1.00 97.38 117 VAL A N 1
ATOM 944 C CA . VAL A 1 117 ? -3.879 10.479 5.231 1.00 97.38 117 VAL A CA 1
ATOM 945 C C . VAL A 1 117 ? -3.263 10.298 6.611 1.00 97.38 117 VAL A C 1
ATOM 947 O O . VAL A 1 117 ? -2.055 10.101 6.734 1.00 97.38 117 VAL A O 1
ATOM 950 N N . GLU A 1 118 ? -4.085 10.370 7.647 1.00 98.56 118 GLU A N 1
ATOM 951 C CA . GLU A 1 118 ? -3.714 9.949 8.994 1.00 98.56 118 GLU A CA 1
ATOM 952 C C . GLU A 1 118 ? -4.066 8.474 9.172 1.00 98.56 118 GLU A C 1
ATOM 954 O O . GLU A 1 118 ? -5.135 8.032 8.749 1.00 98.56 118 GLU A O 1
ATOM 959 N N . VAL A 1 119 ? -3.148 7.707 9.752 1.00 98.75 119 VAL A N 1
ATOM 960 C CA . VAL A 1 119 ? -3.322 6.280 10.016 1.00 98.75 119 VAL A CA 1
ATOM 961 C C . VAL A 1 119 ? -3.197 6.073 11.513 1.00 98.75 119 VAL A C 1
ATOM 963 O O . VAL A 1 119 ? -2.166 6.390 12.102 1.00 98.75 119 VAL A O 1
ATOM 966 N N . THR A 1 120 ? -4.236 5.515 12.116 1.00 98.75 120 THR A N 1
ATOM 967 C CA . THR A 1 120 ? -4.283 5.176 13.537 1.00 98.75 120 THR A CA 1
ATOM 968 C C . THR A 1 120 ? -4.301 3.667 13.687 1.00 98.75 120 THR A C 1
ATOM 970 O O . THR A 1 120 ? -5.173 2.994 13.141 1.00 98.75 120 THR A O 1
ATOM 973 N N . PHE A 1 121 ? -3.330 3.130 14.412 1.00 98.69 121 PHE A N 1
ATOM 974 C CA . PHE A 1 121 ? -3.307 1.747 14.854 1.00 98.69 121 PHE A CA 1
ATOM 975 C C . PHE A 1 121 ? -4.437 1.491 15.853 1.00 98.69 121 PHE A C 1
ATOM 977 O O . PHE A 1 121 ? -4.641 2.264 16.787 1.00 98.69 121 PHE A O 1
ATOM 984 N N . VAL A 1 122 ? -5.172 0.400 15.640 1.00 98.50 122 VAL A N 1
ATOM 985 C CA . VAL A 1 122 ? -6.274 -0.018 16.515 1.00 98.50 122 VAL A CA 1
ATOM 986 C C . VAL A 1 122 ? -5.857 -1.234 17.332 1.00 98.50 122 VAL A C 1
ATOM 988 O O . VAL A 1 122 ? -5.882 -1.193 18.559 1.00 98.50 122 VAL A O 1
ATOM 991 N N . LYS A 1 123 ? -5.476 -2.327 16.662 1.00 98.06 123 LYS A N 1
ATOM 992 C CA . LYS A 1 123 ? -5.025 -3.561 17.319 1.00 98.06 123 LYS A CA 1
ATOM 993 C C . LYS A 1 123 ? -4.255 -4.470 16.369 1.00 98.06 123 LYS A C 1
ATOM 995 O O . LYS A 1 123 ? -4.294 -4.303 15.146 1.00 98.06 123 LYS A O 1
ATOM 1000 N N . VAL A 1 124 ? -3.594 -5.467 16.952 1.00 98.00 124 VAL A N 1
ATOM 1001 C CA . VAL A 1 124 ? -2.938 -6.560 16.235 1.00 98.00 124 VAL A CA 1
ATOM 1002 C C . VAL A 1 124 ? -3.329 -7.908 16.834 1.00 98.00 124 VAL A C 1
ATOM 1004 O O . VAL A 1 124 ? -3.185 -8.115 18.034 1.00 98.00 124 VAL A O 1
ATOM 1007 N N . ASP A 1 125 ? -3.769 -8.827 15.979 1.00 96.06 125 ASP A N 1
ATOM 1008 C CA . ASP A 1 125 ? -3.891 -10.249 16.296 1.00 96.06 125 ASP A CA 1
ATOM 1009 C C . ASP A 1 125 ? -2.689 -10.974 15.673 1.00 96.06 125 ASP A C 1
ATOM 1011 O O . ASP A 1 125 ? -2.564 -11.037 14.444 1.00 96.06 125 ASP A O 1
ATOM 1015 N N . SER A 1 126 ? -1.794 -11.514 16.499 1.00 92.50 126 SER A N 1
ATOM 1016 C CA . SER A 1 126 ? -0.604 -12.241 16.036 1.00 92.50 126 SER A CA 1
ATOM 1017 C C . SER A 1 126 ? -0.790 -13.750 16.191 1.00 92.50 126 SER A C 1
ATOM 1019 O O . SER A 1 126 ? -1.192 -14.226 17.250 1.00 92.50 126 SER A O 1
ATOM 1021 N N . ALA A 1 127 ? -0.459 -14.497 15.143 1.00 87.00 127 ALA A N 1
ATOM 1022 C CA . ALA A 1 127 ? -0.284 -15.946 15.143 1.00 87.00 127 ALA A CA 1
ATOM 1023 C C . ALA A 1 127 ? 1.192 -16.286 14.858 1.00 87.00 127 ALA A C 1
ATOM 1025 O O . ALA A 1 127 ? 2.002 -15.388 14.628 1.00 87.00 127 ALA A O 1
ATOM 1026 N N . ALA A 1 128 ? 1.545 -17.575 14.852 1.00 87.25 128 ALA A N 1
ATOM 1027 C CA . ALA A 1 128 ? 2.908 -18.013 14.528 1.00 87.25 128 ALA A CA 1
ATOM 1028 C C . ALA A 1 128 ? 3.340 -17.579 13.111 1.00 87.25 128 ALA A C 1
ATOM 1030 O O . ALA A 1 128 ? 4.451 -17.090 12.917 1.00 87.25 128 ALA A O 1
ATOM 1031 N N . ASP A 1 129 ? 2.424 -17.686 12.143 1.00 90.25 129 ASP A N 1
ATOM 1032 C CA . ASP A 1 129 ? 2.750 -17.558 10.717 1.00 90.25 129 ASP A CA 1
ATOM 1033 C C . ASP A 1 129 ? 2.243 -16.267 10.065 1.00 90.25 129 ASP A C 1
ATOM 1035 O O . ASP A 1 129 ? 2.519 -16.001 8.889 1.00 90.25 129 ASP A O 1
ATOM 1039 N N . PHE A 1 130 ? 1.470 -15.463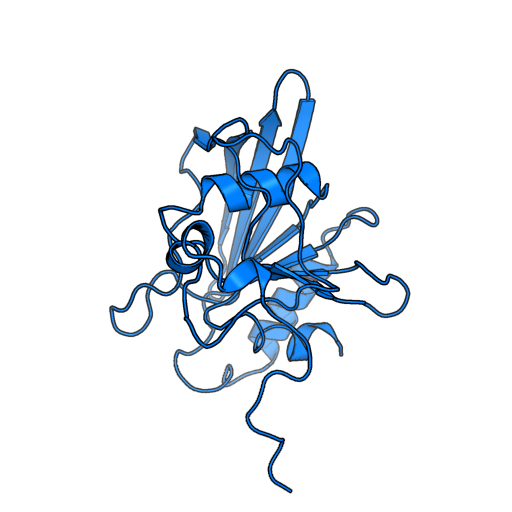 10.799 1.00 92.44 130 PHE A N 1
ATOM 1040 C CA . PHE A 1 130 ? 0.938 -14.199 10.303 1.00 92.44 130 PHE A CA 1
ATOM 1041 C C . PHE A 1 130 ? 0.537 -13.238 11.424 1.00 92.44 130 PHE A C 1
ATOM 1043 O O . PHE A 1 130 ? 0.274 -13.633 12.556 1.00 92.44 130 PHE A O 1
ATOM 1050 N N . ALA A 1 131 ? 0.401 -11.962 11.074 1.00 95.81 131 ALA A N 1
ATOM 1051 C CA . ALA A 1 131 ? -0.189 -10.929 11.918 1.00 95.81 131 ALA A CA 1
ATOM 1052 C C . ALA A 1 131 ? -1.315 -10.206 11.171 1.00 95.81 131 ALA A C 1
ATOM 1054 O O . ALA A 1 131 ? -1.178 -9.883 9.988 1.00 95.81 131 ALA A O 1
ATOM 1055 N N . VAL A 1 132 ? -2.413 -9.914 11.864 1.00 97.50 132 VAL A N 1
ATOM 1056 C CA . VAL A 1 132 ? -3.542 -9.133 11.346 1.00 97.50 132 VAL A CA 1
ATOM 1057 C C . VAL A 1 132 ? -3.607 -7.818 12.108 1.00 97.50 132 VAL A C 1
ATOM 1059 O O . VAL A 1 132 ? -3.810 -7.825 13.315 1.00 97.50 132 VAL A O 1
ATOM 1062 N N . ARG A 1 133 ? -3.412 -6.692 11.419 1.00 98.25 133 ARG A N 1
ATOM 1063 C CA . ARG A 1 133 ? -3.453 -5.351 12.017 1.00 98.25 133 ARG A CA 1
ATOM 1064 C C . ARG A 1 133 ? -4.671 -4.594 11.529 1.00 98.25 133 ARG A C 1
ATOM 1066 O O . ARG A 1 133 ? -4.906 -4.530 10.323 1.00 98.25 133 ARG A O 1
ATOM 1073 N N . GLU A 1 134 ? -5.401 -3.994 12.454 1.00 98.38 134 GLU A N 1
ATOM 1074 C CA . GLU A 1 134 ? -6.499 -3.084 12.148 1.00 98.38 134 GLU A CA 1
ATOM 1075 C C . GLU A 1 134 ? -6.024 -1.641 12.295 1.00 98.38 134 GLU A C 1
ATOM 1077 O O . GLU A 1 134 ? -5.362 -1.284 13.276 1.00 98.38 134 GLU A O 1
ATOM 1082 N N . PHE A 1 135 ? -6.376 -0.816 11.313 1.00 98.69 135 PHE A N 1
ATOM 1083 C CA . PHE A 1 135 ? -6.114 0.613 11.325 1.00 98.69 135 PHE A CA 1
ATOM 1084 C C . PHE A 1 135 ? -7.378 1.395 10.983 1.00 98.69 135 PHE A C 1
ATOM 1086 O O . PHE A 1 135 ? -8.229 0.924 10.225 1.00 98.69 135 PHE A O 1
ATOM 1093 N N . THR A 1 136 ? -7.444 2.628 11.465 1.00 98.50 136 THR A N 1
ATOM 1094 C CA . THR A 1 136 ? -8.372 3.649 10.979 1.00 98.50 136 THR A CA 1
ATOM 1095 C C . THR A 1 136 ? -7.597 4.625 10.108 1.00 98.50 136 THR A C 1
ATOM 1097 O O . THR A 1 136 ? -6.577 5.162 10.532 1.00 98.50 136 THR A O 1
ATOM 1100 N N . LEU A 1 137 ? -8.066 4.843 8.884 1.00 98.38 137 LEU A N 1
ATOM 1101 C CA . LEU A 1 137 ? -7.586 5.909 8.012 1.00 98.38 137 LEU A CA 1
ATOM 1102 C C . LEU A 1 137 ? -8.518 7.101 8.160 1.00 98.38 137 LEU A C 1
ATOM 1104 O O . LEU A 1 137 ? -9.735 6.913 8.125 1.00 98.38 137 LEU A O 1
ATOM 1108 N N . SER A 1 138 ? -7.952 8.300 8.227 1.00 98.00 138 SER A N 1
ATOM 1109 C CA . SER A 1 138 ? -8.696 9.557 8.297 1.00 98.00 138 SER A CA 1
ATOM 1110 C C . SER A 1 138 ? -8.145 10.573 7.297 1.00 98.00 138 SER A C 1
ATOM 1112 O O . SER A 1 138 ? -6.929 10.736 7.159 1.00 98.00 138 SER A O 1
ATOM 1114 N N . MET A 1 139 ? -9.035 11.275 6.594 1.00 96.19 139 MET A N 1
ATOM 1115 C CA . MET A 1 139 ? -8.688 12.406 5.732 1.00 96.19 139 MET A CA 1
ATOM 1116 C C . MET A 1 139 ? -9.821 13.438 5.752 1.00 96.19 139 MET A C 1
ATOM 1118 O O . MET A 1 139 ? -10.931 13.176 5.289 1.00 96.19 139 MET A O 1
ATOM 1122 N N . GLY A 1 140 ? -9.541 14.630 6.286 1.00 93.31 140 GLY A N 1
ATOM 1123 C CA . GLY A 1 140 ? -10.578 15.637 6.529 1.00 93.31 140 GLY A CA 1
ATOM 1124 C C . GLY A 1 140 ? -11.568 15.154 7.593 1.00 93.31 140 GLY A C 1
ATOM 1125 O O . GLY A 1 140 ? -11.153 14.749 8.673 1.00 93.31 140 GLY A O 1
ATOM 1126 N N . SER A 1 141 ? -12.865 15.185 7.285 1.00 94.94 141 SER A N 1
ATOM 1127 C CA . SER A 1 141 ? -13.939 14.700 8.167 1.00 94.94 141 SER A CA 1
ATOM 1128 C C . SER A 1 141 ? -14.302 13.226 7.959 1.00 94.94 141 SER A C 1
ATOM 1130 O O . SER A 1 141 ? -15.163 12.702 8.661 1.00 94.94 141 SER A O 1
ATOM 1132 N N . GLN A 1 142 ? -13.688 12.557 6.981 1.00 97.50 142 GLN A N 1
ATOM 1133 C CA . GLN A 1 142 ? -13.984 11.167 6.657 1.00 97.50 142 GLN A CA 1
ATOM 1134 C C . GLN A 1 142 ? -12.986 10.237 7.336 1.00 97.50 142 GLN A C 1
ATOM 1136 O O . GLN A 1 142 ? -11.783 10.508 7.349 1.00 97.50 142 GLN A O 1
ATOM 1141 N N . SER A 1 143 ? -13.479 9.099 7.819 1.00 97.62 143 SER A N 1
ATOM 1142 C CA . SER A 1 143 ? -12.649 8.011 8.321 1.00 97.62 143 SER A CA 1
ATOM 1143 C C . SER A 1 143 ? -13.187 6.652 7.885 1.00 97.62 143 SER A C 1
ATOM 1145 O O . SER A 1 143 ? -14.366 6.504 7.555 1.00 97.62 143 SER A O 1
ATOM 1147 N N . ARG A 1 144 ? -12.309 5.648 7.835 1.00 96.44 144 ARG A N 1
ATOM 1148 C CA . ARG A 1 144 ? -12.691 4.257 7.570 1.00 96.44 144 ARG A CA 1
ATOM 1149 C C . ARG A 1 144 ? -11.657 3.273 8.089 1.00 96.44 144 ARG A C 1
ATOM 1151 O O . ARG A 1 144 ? -10.480 3.601 8.196 1.00 96.44 144 ARG A O 1
ATOM 1158 N N . GLN A 1 145 ? -12.081 2.036 8.313 1.00 96.50 145 GLN A N 1
ATOM 1159 C CA . GLN A 1 145 ? -11.164 0.968 8.693 1.00 96.50 145 GLN A CA 1
ATOM 1160 C C . GLN A 1 145 ? -10.432 0.362 7.491 1.00 96.50 145 GLN A C 1
ATOM 1162 O O . GLN A 1 145 ? -10.975 0.263 6.389 1.00 96.50 145 GLN A O 1
ATOM 1167 N N . VAL A 1 146 ? -9.203 -0.089 7.724 1.00 97.69 146 VAL A N 1
ATOM 1168 C CA . VAL A 1 146 ? -8.443 -0.957 6.822 1.00 97.69 146 VAL A CA 1
ATOM 1169 C C . VAL A 1 146 ? -7.762 -2.045 7.643 1.00 97.69 146 VAL A C 1
ATOM 1171 O O . VAL A 1 146 ? -7.300 -1.804 8.759 1.00 97.69 146 VAL A O 1
ATOM 1174 N N . VAL A 1 147 ? -7.671 -3.243 7.076 1.00 98.12 147 VAL A N 1
ATOM 1175 C CA . VAL A 1 147 ? -7.030 -4.386 7.726 1.00 98.12 147 VAL A CA 1
ATOM 1176 C C . VAL A 1 147 ? -5.847 -4.860 6.900 1.00 98.12 147 VAL A C 1
ATOM 1178 O O . VAL A 1 147 ? -5.976 -5.149 5.707 1.00 98.12 147 VAL A O 1
ATOM 1181 N N . GLN A 1 148 ? -4.684 -4.940 7.540 1.00 98.38 148 GLN A N 1
ATOM 1182 C CA . GLN A 1 148 ? -3.477 -5.528 6.978 1.00 98.38 148 GLN A CA 1
ATOM 1183 C C . GLN A 1 148 ? -3.343 -6.978 7.446 1.00 98.38 148 GLN A C 1
ATOM 1185 O O . GLN A 1 148 ? -3.237 -7.244 8.637 1.00 98.38 148 GLN A O 1
ATOM 1190 N N . PHE A 1 149 ? -3.258 -7.900 6.497 1.00 97.31 149 PHE A N 1
ATOM 1191 C CA . PHE A 1 149 ? -2.928 -9.303 6.701 1.00 97.31 149 PHE A CA 1
ATOM 1192 C C . PHE A 1 149 ? -1.474 -9.511 6.283 1.00 97.31 149 PHE A C 1
ATOM 1194 O O . PHE A 1 149 ? -1.159 -9.451 5.097 1.00 97.31 149 PHE A O 1
ATOM 1201 N N . HIS A 1 150 ? -0.579 -9.711 7.244 1.00 96.25 150 HIS A N 1
ATOM 1202 C CA . HIS A 1 150 ? 0.849 -9.891 7.010 1.00 96.25 150 HIS A CA 1
ATOM 1203 C C . HIS A 1 150 ? 1.231 -11.351 7.237 1.00 96.25 150 HIS A C 1
ATOM 1205 O O . HIS A 1 150 ? 1.267 -11.796 8.377 1.00 96.25 150 HIS A O 1
ATOM 1211 N N . PHE A 1 151 ? 1.524 -12.079 6.163 1.00 93.50 151 PHE A N 1
ATOM 1212 C CA . PHE A 1 151 ? 2.055 -13.436 6.235 1.00 93.50 151 PHE A CA 1
ATOM 1213 C C . PHE A 1 151 ? 3.569 -13.394 6.475 1.00 93.50 151 PHE A C 1
ATOM 1215 O O . PHE A 1 151 ? 4.312 -12.883 5.635 1.00 93.50 151 PHE A O 1
ATOM 1222 N N . THR A 1 152 ? 4.014 -13.899 7.625 1.00 90.81 152 THR A N 1
ATOM 1223 C CA . THR A 1 152 ? 5.399 -13.783 8.117 1.00 90.81 152 THR A CA 1
ATOM 1224 C C . THR A 1 152 ? 6.220 -15.051 7.908 1.00 90.81 152 THR A C 1
ATOM 1226 O O . THR A 1 152 ? 7.447 -14.982 7.932 1.00 90.81 152 THR A O 1
ATOM 1229 N N . ALA A 1 153 ? 5.570 -16.191 7.656 1.00 87.69 153 ALA A N 1
ATOM 1230 C CA . ALA A 1 153 ? 6.219 -17.491 7.469 1.00 87.69 153 ALA A CA 1
ATOM 1231 C C . ALA A 1 153 ? 6.699 -17.769 6.029 1.00 87.69 153 ALA A C 1
ATOM 1233 O O . ALA A 1 153 ? 7.103 -18.891 5.721 1.00 87.69 153 ALA A O 1
ATOM 1234 N N . TRP A 1 154 ? 6.651 -16.786 5.118 1.00 83.00 154 TRP A N 1
ATOM 1235 C CA . TRP A 1 154 ? 7.154 -17.000 3.758 1.00 83.00 154 TRP A CA 1
ATOM 1236 C C . TRP A 1 154 ? 8.682 -17.151 3.773 1.00 83.00 154 TRP A C 1
ATOM 1238 O O . TRP A 1 154 ? 9.360 -16.235 4.243 1.00 83.00 154 TRP A O 1
ATOM 1248 N N . PRO A 1 155 ? 9.245 -18.253 3.244 1.00 75.94 155 PRO A N 1
ATOM 1249 C CA . PRO A 1 155 ? 10.687 -18.449 3.241 1.00 75.94 155 PRO A CA 1
ATOM 1250 C C . PRO A 1 155 ? 11.376 -17.568 2.196 1.00 75.94 155 PRO A C 1
ATOM 1252 O O . PRO A 1 155 ? 10.888 -17.377 1.083 1.00 75.94 155 PRO A O 1
ATOM 1255 N N . ASP A 1 156 ? 12.575 -17.093 2.512 1.00 66.88 156 ASP A N 1
ATOM 1256 C CA . ASP A 1 156 ? 13.358 -16.225 1.624 1.00 66.88 156 ASP A CA 1
ATOM 1257 C C . ASP A 1 156 ? 13.642 -16.872 0.248 1.00 66.88 156 ASP A C 1
ATOM 1259 O O . ASP A 1 156 ? 13.698 -16.186 -0.784 1.00 66.88 156 ASP A O 1
ATOM 1263 N N . HIS A 1 157 ? 13.750 -18.205 0.213 1.00 67.81 157 HIS A N 1
ATOM 1264 C CA . HIS A 1 157 ? 13.863 -19.010 -1.000 1.00 67.81 157 HIS A CA 1
ATOM 1265 C C . HIS A 1 157 ? 12.743 -20.052 -1.069 1.00 67.81 157 HIS A C 1
ATOM 1267 O O . HIS A 1 157 ? 12.500 -20.783 -0.115 1.00 67.81 157 HIS A O 1
ATOM 1273 N N . GLY A 1 158 ? 12.102 -20.150 -2.235 1.00 71.75 158 GLY A N 1
ATOM 1274 C CA . GLY A 1 158 ? 11.071 -21.149 -2.499 1.00 71.75 158 GLY A CA 1
ATOM 1275 C C . GLY A 1 158 ? 9.678 -20.749 -2.012 1.00 71.75 158 GLY A C 1
ATOM 1276 O O . GLY A 1 158 ? 9.277 -19.584 -2.075 1.00 71.75 158 GLY A O 1
ATOM 1277 N N . VAL A 1 159 ? 8.922 -21.757 -1.595 1.00 75.50 159 VAL A N 1
ATOM 1278 C CA . VAL A 1 159 ? 7.540 -21.660 -1.113 1.00 75.50 159 VAL A CA 1
ATOM 1279 C C . VAL A 1 159 ? 7.460 -22.290 0.278 1.00 75.50 159 VAL A C 1
ATOM 1281 O O . VAL A 1 159 ? 8.331 -23.101 0.605 1.00 75.50 159 VAL A O 1
ATOM 1284 N N . PRO A 1 160 ? 6.458 -21.940 1.106 1.00 76.38 160 PRO A N 1
ATOM 1285 C CA . PRO A 1 160 ? 6.250 -22.609 2.387 1.00 76.38 160 PRO A CA 1
ATOM 1286 C C . PRO A 1 160 ? 6.258 -24.136 2.232 1.00 76.38 160 PRO A C 1
ATOM 1288 O O . PRO A 1 160 ? 5.636 -24.665 1.311 1.00 76.38 160 PRO A O 1
ATOM 1291 N N . ALA A 1 161 ? 6.961 -24.833 3.131 1.00 72.75 161 ALA A N 1
ATOM 1292 C CA . ALA A 1 161 ? 7.103 -26.291 3.078 1.00 72.75 161 ALA A CA 1
ATOM 1293 C C . ALA A 1 161 ? 5.755 -27.019 3.218 1.00 72.75 161 ALA A C 1
ATOM 1295 O O . ALA A 1 161 ? 5.572 -28.091 2.648 1.00 72.75 161 ALA A O 1
ATOM 1296 N N . TYR A 1 162 ? 4.812 -26.405 3.941 1.00 79.31 162 TYR A N 1
ATOM 1297 C CA . TYR A 1 162 ? 3.482 -26.948 4.185 1.00 79.31 162 TYR A CA 1
ATOM 1298 C C . TYR A 1 162 ? 2.401 -25.952 3.746 1.00 79.31 162 TYR A C 1
ATOM 1300 O O . TYR A 1 162 ? 2.426 -24.791 4.179 1.00 79.31 162 TYR A O 1
ATOM 1308 N N . PRO A 1 163 ? 1.431 -26.384 2.919 1.00 80.56 163 PRO A N 1
ATOM 1309 C CA . PRO A 1 163 ? 0.383 -25.511 2.398 1.00 80.56 163 PRO A CA 1
ATOM 1310 C C . PRO A 1 163 ? -0.606 -25.050 3.479 1.00 80.56 163 PRO A C 1
ATOM 1312 O O . PRO A 1 163 ? -1.249 -24.019 3.308 1.00 80.56 163 PRO A O 1
ATOM 1315 N N . ASP A 1 164 ? -0.706 -25.752 4.609 1.00 83.25 164 ASP A N 1
ATOM 1316 C CA . ASP A 1 164 ? -1.680 -25.445 5.666 1.00 83.25 164 ASP A CA 1
ATOM 1317 C C . ASP A 1 164 ? -1.514 -24.032 6.240 1.00 83.25 164 ASP A C 1
ATOM 1319 O O . ASP A 1 164 ? -2.498 -23.362 6.565 1.00 83.25 164 ASP A O 1
ATOM 1323 N N . THR A 1 165 ? -0.271 -23.543 6.293 1.00 83.12 165 THR A N 1
ATOM 1324 C CA . THR A 1 165 ? 0.067 -22.197 6.780 1.00 83.12 165 THR A CA 1
ATOM 1325 C C . THR A 1 165 ? -0.533 -21.110 5.884 1.00 83.12 165 THR A C 1
ATOM 1327 O O . THR A 1 165 ? -1.225 -20.203 6.359 1.00 83.12 165 THR A O 1
ATOM 1330 N N . ILE A 1 166 ? -0.341 -21.227 4.566 1.00 84.31 166 ILE A N 1
ATOM 1331 C CA . ILE A 1 166 ? -0.900 -20.285 3.595 1.00 84.31 166 ILE A CA 1
ATOM 1332 C C . ILE A 1 166 ? -2.415 -20.469 3.452 1.00 84.31 166 ILE A C 1
ATOM 1334 O O . ILE A 1 166 ? -3.127 -19.475 3.326 1.00 84.31 166 ILE A O 1
ATOM 1338 N N . CYS A 1 167 ? -2.941 -21.694 3.551 1.00 86.62 167 CYS A N 1
ATOM 1339 C CA . CYS A 1 167 ? -4.382 -21.955 3.548 1.00 86.62 167 CYS A CA 1
ATOM 1340 C C . CYS A 1 167 ? -5.079 -21.262 4.726 1.00 86.62 167 CYS A C 1
ATOM 1342 O O . CYS A 1 167 ? -6.019 -20.495 4.513 1.00 86.62 167 CYS A O 1
ATOM 1344 N N . SER A 1 168 ? -4.564 -21.434 5.946 1.00 87.75 168 SER A N 1
ATOM 1345 C CA . SER A 1 168 ? -5.101 -20.798 7.158 1.00 87.75 168 SER A CA 1
ATOM 1346 C C . SER A 1 168 ? -5.075 -19.269 7.061 1.00 87.75 168 SER A C 1
ATOM 1348 O O . SER A 1 168 ? -6.051 -18.588 7.396 1.00 87.75 168 SER A O 1
ATOM 1350 N N . PHE A 1 169 ? -3.984 -18.712 6.529 1.00 90.75 169 PHE A N 1
ATOM 1351 C CA . PHE A 1 169 ? -3.876 -17.282 6.251 1.00 90.75 169 PHE A CA 1
ATOM 1352 C C . PHE A 1 169 ? -4.924 -16.813 5.230 1.00 90.75 169 PHE A C 1
ATOM 1354 O O . PHE A 1 169 ? -5.631 -15.828 5.457 1.00 90.75 169 PHE A O 1
ATOM 1361 N N . MET A 1 170 ? -5.074 -17.537 4.120 1.00 89.69 170 MET A N 1
ATOM 1362 C CA . MET A 1 170 ? -6.033 -17.215 3.064 1.00 89.69 170 MET A CA 1
ATOM 1363 C C . MET A 1 170 ? -7.480 -17.305 3.542 1.00 89.69 170 MET A C 1
ATOM 1365 O O . MET A 1 170 ? -8.302 -16.463 3.173 1.00 89.69 170 MET A O 1
ATOM 1369 N N . GLU A 1 171 ? -7.804 -18.266 4.403 1.00 89.69 171 GLU A N 1
ATOM 1370 C CA . GLU A 1 171 ? -9.102 -18.326 5.066 1.00 89.69 171 GLU A CA 1
ATOM 1371 C C . GLU A 1 171 ? -9.356 -17.085 5.919 1.00 89.69 171 GLU A C 1
ATOM 1373 O O . GLU A 1 171 ? -10.431 -16.488 5.823 1.00 89.69 171 GLU A O 1
ATOM 1378 N N . ARG A 1 172 ? -8.366 -16.640 6.703 1.00 90.81 172 ARG A N 1
ATOM 1379 C CA . ARG A 1 172 ? -8.478 -15.418 7.512 1.00 90.81 172 ARG A CA 1
ATOM 1380 C C . ARG A 1 172 ? -8.722 -14.188 6.631 1.00 90.81 172 ARG A C 1
ATOM 1382 O O . ARG A 1 172 ? -9.621 -13.401 6.932 1.00 90.81 172 ARG A O 1
ATOM 1389 N N . VAL A 1 173 ? -8.006 -14.063 5.509 1.00 92.38 173 VAL A N 1
ATOM 1390 C CA . VAL A 1 173 ? -8.210 -12.990 4.515 1.00 92.38 173 VAL A CA 1
ATOM 1391 C C . VAL A 1 173 ? -9.613 -13.054 3.901 1.00 92.38 173 VAL A C 1
ATOM 1393 O O . VAL A 1 173 ? -10.256 -12.014 3.729 1.00 92.38 173 VAL A O 1
ATOM 1396 N N . ARG A 1 174 ? -10.111 -14.248 3.553 1.00 89.56 174 ARG A N 1
ATOM 1397 C CA . ARG A 1 174 ? -11.425 -14.449 2.911 1.00 89.56 174 ARG A CA 1
ATOM 1398 C C . ARG A 1 174 ? -12.594 -14.192 3.866 1.00 89.56 174 ARG A C 1
ATOM 1400 O O . ARG A 1 174 ? -13.572 -13.577 3.446 1.00 89.56 174 ARG A O 1
ATOM 1407 N N . ARG A 1 175 ? -12.485 -14.599 5.137 1.00 90.06 175 ARG A N 1
ATOM 1408 C CA . ARG A 1 175 ? -13.534 -14.417 6.162 1.00 90.06 175 ARG A CA 1
ATOM 1409 C C . ARG A 1 175 ? -13.817 -12.948 6.475 1.00 90.06 175 ARG A C 1
ATOM 1411 O O . ARG A 1 175 ? -14.951 -12.614 6.810 1.00 90.06 175 ARG A O 1
ATOM 1418 N N . PHE A 1 176 ? -12.829 -12.063 6.329 1.00 88.69 176 PHE A N 1
ATOM 1419 C CA . PHE A 1 176 ? -13.058 -10.627 6.468 1.00 88.69 176 PHE A CA 1
ATOM 1420 C C . PHE A 1 176 ? -13.900 -10.114 5.292 1.00 88.69 176 PHE A C 1
ATOM 1422 O O . PHE A 1 176 ? -13.417 -10.007 4.162 1.00 88.69 176 PHE A O 1
ATOM 1429 N N . ARG A 1 177 ? -15.179 -9.813 5.514 1.00 83.19 177 ARG A N 1
ATOM 1430 C CA . ARG A 1 177 ? -16.040 -9.272 4.455 1.00 83.19 177 ARG A CA 1
ATOM 1431 C C . ARG A 1 177 ? -15.691 -7.808 4.190 1.00 83.19 177 ARG A C 1
ATOM 1433 O O . ARG A 1 177 ? -15.371 -7.054 5.096 1.00 83.19 177 ARG A O 1
ATOM 1440 N N . HIS A 1 178 ? -15.722 -7.430 2.923 1.00 79.31 178 HIS A N 1
ATOM 1441 C CA . HIS A 1 178 ? -15.540 -6.061 2.444 1.00 79.31 178 HIS A CA 1
ATOM 1442 C C . HIS A 1 178 ? -16.380 -5.914 1.175 1.00 79.31 178 HIS A C 1
ATOM 1444 O O . HIS A 1 178 ? -16.744 -6.931 0.576 1.00 79.31 178 HIS A O 1
ATOM 1450 N N . GLY A 1 179 ? -16.687 -4.677 0.790 1.00 82.38 179 GLY A N 1
ATOM 1451 C CA . GLY A 1 179 ? -17.377 -4.399 -0.468 1.00 82.38 179 GLY A CA 1
ATOM 1452 C C . GLY A 1 179 ? -16.525 -4.721 -1.702 1.00 82.38 179 GLY A C 1
ATOM 1453 O O . GLY A 1 179 ? -15.498 -5.403 -1.633 1.00 82.38 179 GLY A O 1
ATOM 1454 N N . ASP A 1 180 ? -16.929 -4.171 -2.842 1.00 86.12 180 ASP A N 1
ATOM 1455 C CA . ASP A 1 180 ? -16.276 -4.415 -4.135 1.00 86.12 180 ASP A CA 1
ATOM 1456 C C . ASP A 1 180 ? -14.972 -3.636 -4.356 1.00 86.12 180 ASP A C 1
ATOM 1458 O O . ASP A 1 180 ? -14.369 -3.728 -5.429 1.00 86.12 180 ASP A O 1
ATOM 1462 N N . SER A 1 181 ? -14.502 -2.907 -3.339 1.00 91.81 181 SER A N 1
ATOM 1463 C CA . SER A 1 181 ? -13.216 -2.217 -3.381 1.00 91.81 181 SER A CA 1
ATOM 1464 C C . SER A 1 181 ? -12.055 -3.175 -3.679 1.00 91.81 181 SER A C 1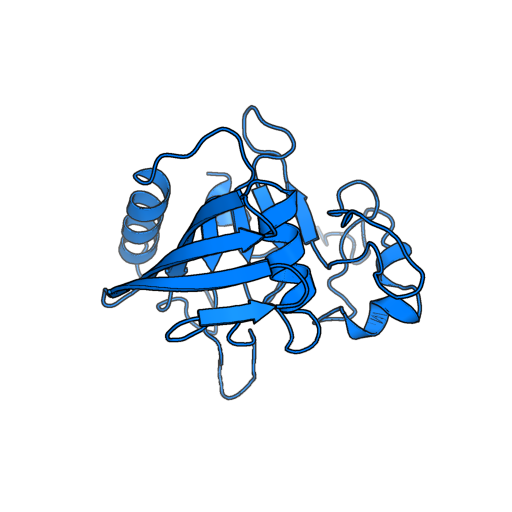
ATOM 1466 O O . SER A 1 181 ? -12.088 -4.341 -3.262 1.00 91.81 181 SER A O 1
ATOM 1468 N N . PRO A 1 182 ? -10.990 -2.694 -4.343 1.00 94.44 182 PRO A N 1
ATOM 1469 C CA . PRO A 1 182 ? -9.814 -3.502 -4.613 1.00 94.44 182 PRO A CA 1
ATOM 1470 C C . PRO A 1 182 ? -9.130 -4.004 -3.333 1.00 94.44 182 PRO A C 1
ATOM 1472 O O . PRO A 1 182 ? -9.100 -3.329 -2.302 1.00 94.44 182 PRO A O 1
ATOM 1475 N N . ILE A 1 183 ? -8.532 -5.192 -3.417 1.00 95.31 183 ILE A N 1
ATOM 1476 C CA . ILE A 1 183 ? -7.625 -5.722 -2.392 1.00 95.31 183 ILE A CA 1
ATOM 1477 C C . ILE A 1 183 ? -6.196 -5.363 -2.790 1.00 95.31 183 ILE A C 1
ATOM 1479 O O . ILE A 1 183 ? -5.723 -5.783 -3.849 1.00 95.31 183 ILE A O 1
ATOM 1483 N N . ILE A 1 184 ? -5.487 -4.626 -1.939 1.00 96.75 184 ILE A N 1
ATOM 1484 C CA . ILE A 1 184 ? -4.069 -4.332 -2.162 1.00 96.75 184 ILE A CA 1
ATOM 1485 C C . ILE A 1 184 ? -3.263 -5.566 -1.781 1.00 96.75 184 ILE A C 1
ATOM 1487 O O . ILE A 1 184 ? -3.375 -6.054 -0.662 1.00 96.75 184 ILE A O 1
ATOM 1491 N N . VAL A 1 185 ? -2.434 -6.058 -2.693 1.00 95.31 185 VAL A N 1
ATOM 1492 C CA . VAL A 1 185 ? -1.536 -7.192 -2.475 1.00 95.31 185 VAL A CA 1
ATOM 1493 C C . VAL A 1 185 ? -0.119 -6.744 -2.801 1.00 95.31 185 VAL A C 1
ATOM 1495 O O . VAL A 1 185 ? 0.152 -6.250 -3.898 1.00 95.31 185 VAL A O 1
ATOM 1498 N N . HIS A 1 186 ? 0.802 -6.919 -1.855 1.00 94.25 186 HIS A N 1
ATOM 1499 C CA . HIS A 1 186 ? 2.213 -6.613 -2.074 1.00 94.25 186 HIS A CA 1
ATOM 1500 C C . HIS A 1 186 ? 3.145 -7.644 -1.445 1.00 94.25 186 HIS A C 1
ATOM 1502 O O . HIS A 1 186 ? 2.793 -8.404 -0.541 1.00 94.25 186 HIS A O 1
ATOM 1508 N N . CYS A 1 187 ? 4.351 -7.689 -1.993 1.00 87.44 187 CYS A N 1
ATOM 1509 C CA . CYS A 1 187 ? 5.426 -8.600 -1.628 1.00 87.44 187 CYS A CA 1
ATOM 1510 C C . CYS A 1 187 ? 6.761 -7.937 -2.020 1.00 87.44 187 CYS A C 1
ATOM 1512 O O . CYS A 1 187 ? 6.811 -6.750 -2.356 1.00 87.44 187 CYS A O 1
ATOM 1514 N N . ARG A 1 188 ? 7.847 -8.714 -2.055 1.00 75.12 188 ARG A N 1
ATOM 1515 C CA . ARG A 1 188 ? 9.153 -8.284 -2.559 1.00 75.12 188 ARG A CA 1
ATOM 1516 C C . ARG A 1 188 ? 9.142 -7.905 -4.043 1.00 75.12 188 ARG A C 1
ATOM 1518 O O . ARG A 1 188 ? 9.662 -6.855 -4.374 1.00 75.12 188 ARG A O 1
ATOM 1525 N N . LEU A 1 189 ? 8.567 -8.719 -4.936 1.00 66.81 189 LEU A N 1
ATOM 1526 C CA . LEU A 1 189 ? 8.777 -8.607 -6.397 1.00 66.81 189 LEU A CA 1
ATOM 1527 C C . LEU A 1 189 ? 7.519 -8.246 -7.208 1.00 66.81 189 LEU A C 1
ATOM 1529 O O . LEU A 1 189 ? 7.485 -8.537 -8.398 1.00 66.81 189 LEU A O 1
ATOM 1533 N N . THR A 1 190 ? 6.493 -7.647 -6.588 1.00 59.88 190 THR A N 1
ATOM 1534 C CA . THR A 1 190 ? 5.227 -7.190 -7.225 1.00 59.88 190 THR A CA 1
ATOM 1535 C C . THR A 1 190 ? 4.340 -8.296 -7.843 1.00 59.88 190 THR A C 1
ATOM 1537 O O . THR A 1 190 ? 3.127 -8.270 -7.670 1.00 59.88 190 THR A O 1
ATOM 1540 N N . VAL A 1 191 ? 4.920 -9.295 -8.519 1.00 55.78 191 VAL A N 1
ATOM 1541 C CA . VAL A 1 191 ? 4.254 -10.262 -9.412 1.00 55.78 191 VAL A CA 1
ATOM 1542 C C . VAL A 1 191 ? 4.106 -11.656 -8.788 1.00 55.78 191 VAL A C 1
ATOM 1544 O O . VAL A 1 191 ? 3.071 -12.295 -8.958 1.00 55.78 191 VAL A O 1
ATOM 1547 N N . ALA A 1 192 ? 5.097 -12.132 -8.020 1.00 53.03 192 ALA A N 1
ATOM 1548 C CA . ALA A 1 192 ? 5.119 -13.513 -7.504 1.00 53.03 192 ALA A CA 1
ATOM 1549 C C . ALA A 1 192 ? 3.920 -13.858 -6.594 1.00 53.03 192 ALA A C 1
ATOM 1551 O O . ALA A 1 192 ? 3.458 -14.994 -6.566 1.00 53.03 192 ALA A O 1
ATOM 1552 N N . ALA A 1 193 ? 3.376 -12.857 -5.900 1.00 50.56 193 ALA A N 1
ATOM 1553 C CA . ALA A 1 193 ? 2.225 -12.995 -5.016 1.00 50.56 193 ALA A CA 1
ATOM 1554 C C . ALA A 1 193 ? 0.920 -13.367 -5.739 1.00 50.56 193 ALA A C 1
ATOM 1556 O O . ALA A 1 193 ? 0.055 -14.023 -5.161 1.00 50.56 193 ALA A O 1
ATOM 1557 N N . PHE A 1 194 ? 0.748 -12.951 -6.996 1.00 51.56 194 PHE A N 1
ATOM 1558 C CA . PHE A 1 194 ? -0.561 -13.009 -7.649 1.00 51.56 194 PHE A CA 1
ATOM 1559 C C . PHE A 1 194 ? -0.995 -14.400 -8.085 1.00 51.56 194 PHE A C 1
ATOM 1561 O O . PHE A 1 194 ? -2.195 -14.676 -8.146 1.00 51.56 194 PHE A O 1
ATOM 1568 N N . PHE A 1 195 ? -0.037 -15.289 -8.346 1.00 50.00 195 PHE A N 1
ATOM 1569 C CA . PHE A 1 195 ? -0.333 -16.667 -8.730 1.00 50.00 195 PHE A CA 1
ATOM 1570 C C . PHE A 1 195 ? -1.115 -17.422 -7.643 1.00 50.00 195 PHE A C 1
ATOM 1572 O O . PHE A 1 195 ? -1.888 -18.316 -7.975 1.00 50.00 195 PHE A O 1
ATOM 1579 N N . PHE A 1 196 ? -0.997 -17.015 -6.374 1.00 48.06 196 PHE A N 1
ATOM 1580 C CA . PHE A 1 196 ? -1.687 -17.649 -5.248 1.00 48.06 196 PHE A CA 1
ATOM 1581 C C . PHE A 1 196 ? -3.135 -17.178 -5.046 1.00 48.06 196 PHE A C 1
ATOM 1583 O O . PHE A 1 196 ? -3.923 -17.901 -4.451 1.00 48.06 196 PHE A O 1
ATOM 1590 N N . PHE A 1 197 ? -3.512 -15.995 -5.547 1.00 48.66 197 PHE A N 1
ATOM 1591 C CA . PHE A 1 197 ? -4.858 -15.427 -5.345 1.00 48.66 197 PHE A CA 1
ATOM 1592 C C . PHE A 1 197 ? -5.827 -15.692 -6.505 1.00 48.66 197 PHE A C 1
ATOM 1594 O O . PHE A 1 197 ? -7.009 -15.370 -6.391 1.00 48.66 197 PHE A O 1
ATOM 1601 N N . ARG A 1 198 ? -5.333 -16.245 -7.620 1.00 45.22 198 ARG A N 1
ATOM 1602 C CA . ARG A 1 198 ? -6.129 -16.567 -8.817 1.00 45.22 198 ARG A CA 1
ATOM 1603 C C . ARG A 1 198 ? -6.682 -17.997 -8.854 1.00 45.22 198 ARG A C 1
ATOM 1605 O O . ARG A 1 198 ? -7.447 -18.292 -9.768 1.00 45.22 198 ARG A O 1
ATOM 1612 N N . ARG A 1 199 ? -6.304 -18.856 -7.907 1.00 40.06 199 ARG A N 1
ATOM 1613 C CA . ARG A 1 199 ? -6.874 -20.197 -7.707 1.00 40.06 199 ARG A CA 1
ATOM 1614 C C . ARG A 1 199 ? -7.715 -20.215 -6.433 1.00 40.06 199 ARG A C 1
ATOM 1616 O O . ARG A 1 199 ? -8.723 -20.943 -6.433 1.00 40.06 199 ARG A O 1
#

Secondary structure (DSSP, 8-state):
-PPPSS-SS--HHHHSHHHHTT-S-TT----GGGEEE-SS-BTTB-SEEEEEEE--SS-TTSEEEEEPPPGGGHHHHHHHHHHTT--EEEE-S-SEETTEESS---S-SSEEEETTEEEEEEEEEE-SSEEEEEEEEEETTEEEEEEEEEE----SSSS-S-HHHHHHHHHHHHHS---SPPEEEEESSSSTTGGGT--

InterPro domains:
  IPR000242 Tyrosine-specific protein phosphatase, PTPase domain [PF00102] (19-188)
  IPR000242 Tyrosine-specific protein phosphatase, PTPase domain [PR00700] (47-54)
  IPR000242 Tyrosine-specific protein phosphatase, PTPase domain [PR00700] (63-83)
  IPR000242 Tyrosine-specific protein phosphatase, PTPase domain [PR00700] (144-161)
  IPR000242 Tyrosine-specific protein phosphatase, PTPase domain [PR00700] (182-199)
  IPR000242 Tyrosine-specific protein phosphatase, PTPase domain [PS50055] (10-187)
  IPR000242 Tyrosine-specific protein phosphatase, PTPase domain [SM00194] (1-198)
  IPR029021 Protein-tyrosine phosphatase-like [G3DSA:3.90.190.10] (1-193)
  IPR029021 Protein-tyrosine phosphatase-like [SSF52799] (7-188)
  IPR050348 Protein-Tyrosine Phosphatase [PTHR19134] (14-187)

Sequence (199 aa):
MALDSGPLHPCEVAKRPENMQKNRYGNLLPYDHSRVVLMGVTKSRPDYINANYIPGYNNNKRYIATQGPKAATIADFWRMAWETGSYKIVMLTNLREHQKVKCAKYWPELTEKYGSVEVTFVKVDSAADFAVREFTLSMGSQSRQVVQFHFTAWPDHGVPAYPDTICSFMERVRRFRHGDSPIIVHCRLTVAAFFFFRR

Radius of gyration: 16.55 Å; chains: 1; bounding box: 37×46×42 Å

Organism: Ornithodoros erraticus (NCBI:txid265619)

pLDDT: mean 87.71, std 13.88, range [38.38, 98.75]